Protein AF-A0A0J7K5R7-F1 (afdb_monomer_lite)

Foldseek 3Di:
DVVCVVVVAPDAAEDAVCQQPHAPVLCVVCPVLLQAAVVHGHHPVSNVVCLVVLVRHQAYDHQADADAPVLSPDPRRDHHFHGPQPPVQSVLVCCVVVSDHPVSVCRHHPVSCCVVVVFDDQPPWDWDKDQADKDFDDQAQDPGPNRGGSRGGPITGMHTAWIDGNNRTQDHDSDGDDDPPPDDDRVVVVVVVVPDDDPPPDDDDDDDDDDDDDDDDDDDDDDDDDDDDDDDDDDDDDDDDDDDDDDDPPDPPDDDDDDPDPPPDPPPPVPQLAPCAAFEEEEEEADDDPPVSVVVQVVQVSSNHHYDYDYPVPDCVVVVDQPQNVVVVVVVVGPHYDYDDPDPPSVD

Organism: Lasius niger (NCBI:txid67767)

Sequence (348 aa):
MFEIEKKGLAVTCEVCPHHLFLCQDDLDRIGSKRGQVRPTLGTKEDQQALWDNLDVIDCFATDHAPHTAQEKISEKPPPGFPGLETMLPLLLNGVHEGRLTMEDIIDRLYRNPKRIFAIPDQRNTYVEVDLDDEWIIPEAMPFSKSKWTPFAGIKVRGSVHRVVLRGEVAYVEGKVLVNPGFGQNIRDIQHKTKVAPTHHHIPLTSSQISTDAICKPLPLLDGLLSPNYEKPNIHADRVIDLYEEDRNESFTHLLQLTSHKSSVHFSLDSDTREHSKGKIMASIFYEVSTRTSCSFAAAMERLGGRVIYMDGSTSSVKKGETLEDSIAVMAGYADVVVLRHSEPGAVA

InterPro domains:
  IPR002195 Dihydroorotase, conserved site [PS00483] (61-72)
  IPR006130 Aspartate/ornithine carbamoyltransferase [PS00097] (285-292)
  IPR006132 Aspartate/ornithine carbamoyltransferase, carbamoyl-P binding [PF02729] (249-343)
  IPR011059 Metal-dependent hydrolase, composite domain superfamily [SSF51338] (76-189)
  IPR032466 Metal-dependent hydrolase [SSF51556] (4-122)
  IPR036901 Aspartate/ornithine carbamoyltransferase superfamily [G3DSA:3.40.50.1370] (234-348)
  IPR036901 Aspartate/ornithine carbamoyltransferase superfamily [SSF53671] (269-347)
  IPR050138 Dihydroorotase/Allantoinase hydrolase-like [PTHR43668] (5-176)

Radius of gyration: 30.73 Å; chains: 1; bounding box: 80×78×87 Å

Structure (mmCIF, N/CA/C/O backbone):
data_AF-A0A0J7K5R7-F1
#
_entry.id   AF-A0A0J7K5R7-F1
#
loop_
_atom_site.group_PDB
_atom_site.id
_atom_site.type_symbol
_atom_site.label_atom_id
_atom_site.label_alt_id
_atom_site.label_comp_id
_atom_site.label_asym_id
_atom_site.label_entity_id
_atom_site.label_seq_id
_atom_site.pdbx_PDB_ins_code
_atom_site.Cartn_x
_atom_site.Cartn_y
_atom_site.Cartn_z
_atom_site.occupancy
_atom_site.B_iso_or_equiv
_atom_site.auth_seq_id
_atom_site.auth_comp_id
_atom_site.auth_asym_id
_atom_site.auth_atom_id
_atom_site.pdbx_PDB_model_num
ATOM 1 N N . MET A 1 1 ? -10.522 3.358 18.046 1.00 49.66 1 MET A N 1
ATOM 2 C CA . MET A 1 1 ? -11.341 2.891 16.905 1.00 49.66 1 MET A CA 1
ATOM 3 C C . MET A 1 1 ? -12.390 1.889 17.389 1.00 49.66 1 MET A C 1
ATOM 5 O O . MET A 1 1 ? -13.566 2.205 17.317 1.00 49.66 1 MET A O 1
ATOM 9 N N . PHE A 1 2 ? -11.980 0.821 18.080 1.00 43.19 2 PHE A N 1
ATOM 10 C CA . PHE A 1 2 ? -12.872 -0.137 18.761 1.00 43.19 2 PHE A CA 1
ATOM 11 C C . PHE A 1 2 ? -13.978 0.489 19.644 1.00 43.19 2 PHE A C 1
ATOM 13 O O . PHE A 1 2 ? -15.131 0.067 19.626 1.00 43.19 2 PHE A O 1
ATOM 20 N N . GLU A 1 3 ? -13.669 1.547 20.401 1.00 37.00 3 GLU A N 1
ATOM 21 C CA . GLU A 1 3 ? -14.677 2.255 21.212 1.00 37.00 3 GLU A CA 1
ATOM 22 C C . GLU A 1 3 ? -15.676 3.091 20.395 1.00 37.00 3 GLU A C 1
ATOM 24 O O . GLU A 1 3 ? -16.740 3.442 20.901 1.00 37.00 3 GLU A O 1
ATOM 29 N N . ILE A 1 4 ? -15.332 3.441 19.155 1.00 50.84 4 ILE A N 1
ATOM 30 C CA . ILE A 1 4 ? -16.135 4.282 18.259 1.00 50.84 4 ILE A CA 1
ATOM 31 C C . ILE A 1 4 ? -17.126 3.410 17.481 1.00 50.84 4 ILE A C 1
ATOM 33 O O . ILE A 1 4 ? -18.301 3.765 17.394 1.00 50.84 4 ILE A O 1
ATOM 37 N N . GLU A 1 5 ? -16.695 2.234 17.018 1.00 44.88 5 GLU A N 1
ATOM 38 C CA . GLU A 1 5 ? -17.586 1.240 16.401 1.00 44.88 5 GLU A CA 1
ATOM 39 C C . GLU A 1 5 ? -18.664 0.763 17.378 1.00 44.88 5 GLU A C 1
ATOM 41 O O . GLU A 1 5 ? -19.845 0.721 17.035 1.00 44.88 5 GLU A O 1
ATOM 46 N N . LYS A 1 6 ? -18.299 0.525 18.647 1.00 51.09 6 LYS A N 1
ATOM 47 C CA . LYS A 1 6 ? -19.261 0.193 19.715 1.00 51.09 6 LYS A CA 1
ATOM 48 C C . LYS A 1 6 ? -20.321 1.273 19.954 1.00 51.09 6 LYS A C 1
ATOM 50 O O . LYS A 1 6 ? -21.358 0.980 20.542 1.00 51.09 6 LYS A O 1
ATOM 55 N N . LYS A 1 7 ? -20.074 2.509 19.512 1.00 47.56 7 LYS A N 1
ATOM 56 C CA . LYS A 1 7 ? -21.012 3.638 19.602 1.00 47.56 7 LYS A CA 1
ATOM 57 C C . LYS A 1 7 ? -21.878 3.804 18.345 1.00 47.56 7 LYS A C 1
ATOM 59 O O . LYS A 1 7 ? -22.637 4.763 18.279 1.00 47.56 7 LYS A O 1
ATOM 64 N N . GLY A 1 8 ? -21.784 2.898 17.364 1.00 57.03 8 GLY A N 1
ATOM 65 C CA . GLY A 1 8 ? -22.593 2.930 16.138 1.00 57.03 8 GLY A CA 1
ATOM 66 C C . GLY A 1 8 ? -22.201 4.036 15.153 1.00 57.03 8 GLY A C 1
ATOM 67 O O . GLY A 1 8 ? -22.979 4.377 14.264 1.00 57.03 8 GLY A O 1
ATOM 68 N N . LEU A 1 9 ? -21.011 4.623 15.310 1.00 60.50 9 LEU A N 1
ATOM 69 C CA . LEU A 1 9 ? -20.512 5.658 14.411 1.00 60.50 9 LEU A CA 1
ATOM 70 C C . LEU A 1 9 ? -19.936 5.014 13.147 1.00 60.50 9 LEU A C 1
ATOM 72 O O . LEU A 1 9 ? -19.115 4.104 13.225 1.00 60.50 9 LEU A O 1
ATOM 76 N N . ALA A 1 10 ? -20.351 5.513 11.981 1.00 75.38 10 ALA A N 1
ATOM 77 C CA . ALA A 1 10 ? -19.867 5.042 10.687 1.00 75.38 10 ALA A CA 1
ATOM 78 C C . ALA A 1 10 ? -18.427 5.524 10.440 1.00 75.38 10 ALA A C 1
ATOM 80 O O . ALA A 1 10 ? -18.200 6.577 9.841 1.00 75.38 10 ALA A O 1
ATOM 81 N N . VAL A 1 11 ? -17.458 4.756 10.931 1.00 79.25 11 VAL A N 1
ATOM 82 C CA . VAL A 1 11 ? -16.023 4.975 10.734 1.00 79.25 11 VAL A CA 1
ATOM 83 C C . VAL A 1 11 ? -15.442 3.764 10.026 1.00 79.25 11 VAL A C 1
ATOM 85 O O . VAL A 1 11 ? -15.854 2.641 10.282 1.00 79.25 11 VAL A O 1
ATOM 88 N N . THR A 1 12 ? -14.494 4.017 9.132 1.00 83.69 12 THR A N 1
ATOM 89 C CA . THR A 1 12 ? -13.694 2.981 8.478 1.00 83.69 12 THR A CA 1
ATOM 90 C C . THR A 1 12 ? -12.222 3.332 8.606 1.00 83.69 12 THR A C 1
ATOM 92 O O . THR A 1 12 ? -11.887 4.521 8.683 1.00 83.69 12 THR A O 1
ATOM 95 N N . CYS A 1 13 ? -11.334 2.344 8.566 1.00 85.00 13 CYS A N 1
ATOM 96 C CA . CYS A 1 13 ? -9.893 2.589 8.551 1.00 85.00 13 CYS A CA 1
ATOM 97 C C . CYS A 1 13 ? -9.155 1.805 7.464 1.00 85.00 13 CYS A C 1
ATOM 99 O O . CYS A 1 13 ? -9.658 0.858 6.861 1.00 85.00 13 CYS A O 1
ATOM 101 N N . GLU A 1 14 ? -7.922 2.229 7.220 1.00 94.81 14 GLU A N 1
ATOM 102 C CA . GLU A 1 14 ? -6.965 1.484 6.421 1.00 94.81 14 GLU A CA 1
ATOM 103 C C . GLU A 1 14 ? -5.680 1.276 7.217 1.00 94.81 14 GLU A C 1
ATOM 105 O O . GLU A 1 14 ? -5.357 2.064 8.110 1.00 94.81 14 GLU A O 1
ATOM 110 N N . VAL A 1 15 ? -4.933 0.232 6.871 1.00 97.00 15 VAL A N 1
ATOM 111 C CA . VAL A 1 15 ? -3.574 0.016 7.372 1.00 97.00 15 VAL A CA 1
ATOM 112 C C . VAL A 1 15 ? -2.612 -0.159 6.205 1.00 97.00 15 VAL A C 1
ATOM 114 O O . VAL A 1 15 ? -2.959 -0.72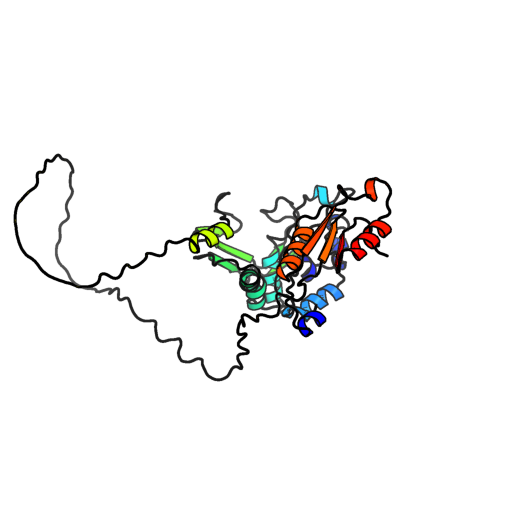4 5.161 1.00 97.00 15 VAL A O 1
ATOM 117 N N . CYS A 1 16 ? -1.384 0.319 6.396 1.00 97.69 16 CYS A N 1
ATOM 118 C CA . CYS A 1 16 ? -0.335 0.175 5.406 1.00 97.69 16 CYS A CA 1
ATOM 119 C C . CYS A 1 16 ? 0.520 -1.077 5.643 1.00 97.69 16 CYS A C 1
ATOM 121 O O . CYS A 1 16 ? 0.804 -1.413 6.795 1.00 97.69 16 CYS A O 1
ATOM 123 N N . PRO A 1 17 ? 1.037 -1.732 4.582 1.00 98.00 17 PRO A N 1
ATOM 124 C CA . PRO A 1 17 ? 1.896 -2.909 4.728 1.00 98.00 17 PRO A CA 1
ATOM 125 C C . PRO A 1 17 ? 3.127 -2.650 5.597 1.00 98.00 17 PRO A C 1
ATOM 127 O O . PRO A 1 17 ? 3.551 -3.512 6.354 1.00 98.00 17 PRO A O 1
ATOM 130 N N . HIS A 1 18 ? 3.694 -1.445 5.542 1.00 98.44 18 HIS A N 1
ATOM 131 C CA . HIS A 1 18 ? 4.852 -1.112 6.365 1.00 98.44 18 HIS A CA 1
ATOM 132 C C . HIS A 1 18 ? 4.537 -1.065 7.868 1.00 98.44 18 HIS A C 1
ATOM 134 O O . HIS A 1 18 ? 5.449 -1.275 8.649 1.00 98.44 18 HIS A O 1
ATOM 140 N N . HIS A 1 19 ? 3.285 -0.866 8.293 1.00 98.44 19 HIS A N 1
ATOM 141 C CA . HIS A 1 19 ? 2.908 -0.977 9.711 1.00 98.44 19 HIS A CA 1
ATOM 142 C C . HIS A 1 19 ? 2.567 -2.411 10.132 1.00 98.44 19 HIS A C 1
ATOM 144 O O . HIS A 1 19 ? 2.648 -2.726 11.311 1.00 98.44 19 HIS A O 1
ATOM 150 N N . LEU A 1 20 ? 2.228 -3.290 9.183 1.00 98.38 20 LEU A N 1
ATOM 151 C CA . LEU A 1 20 ? 1.987 -4.714 9.446 1.00 98.38 20 LEU A CA 1
ATOM 152 C C . LEU A 1 20 ? 3.270 -5.556 9.427 1.00 98.38 20 LEU A C 1
ATOM 154 O O . LEU A 1 20 ? 3.367 -6.543 10.153 1.00 98.38 20 LEU A O 1
ATOM 158 N N . PHE A 1 21 ? 4.233 -5.199 8.579 1.00 98.44 21 PHE A N 1
ATOM 159 C CA . PHE A 1 21 ? 5.409 -6.030 8.298 1.00 98.44 21 PHE A CA 1
ATOM 160 C C . PHE A 1 21 ? 6.736 -5.406 8.732 1.00 98.44 21 PHE A C 1
ATOM 162 O O . PHE A 1 21 ? 7.747 -6.098 8.703 1.00 98.44 21 PHE A O 1
ATOM 169 N N . LEU A 1 22 ? 6.753 -4.128 9.125 1.00 98.44 22 LEU A N 1
ATOM 170 C CA . LEU A 1 22 ? 7.930 -3.476 9.708 1.00 98.44 22 LEU A CA 1
ATOM 171 C C . LEU A 1 22 ? 7.578 -2.856 11.061 1.00 98.44 22 LEU A C 1
ATOM 173 O O . LEU A 1 22 ? 6.420 -2.525 11.329 1.00 98.44 22 LEU A O 1
ATOM 177 N N . CYS A 1 23 ? 8.586 -2.692 11.905 1.00 97.81 23 CYS A N 1
ATOM 178 C CA . CYS A 1 23 ? 8.495 -2.000 13.187 1.00 97.81 23 CYS A CA 1
ATOM 179 C C . CYS A 1 23 ? 9.790 -1.219 13.459 1.00 97.81 23 CYS A C 1
ATOM 181 O O . CYS A 1 23 ? 10.672 -1.127 12.602 1.00 97.81 23 CYS A O 1
ATOM 183 N N . GLN A 1 24 ? 9.909 -0.610 14.636 1.00 97.50 24 GLN A N 1
ATOM 184 C CA . GLN A 1 24 ? 11.113 0.134 15.022 1.00 97.50 24 GLN A CA 1
ATOM 185 C C . GLN A 1 24 ? 12.393 -0.716 14.992 1.00 97.50 24 GLN A C 1
ATOM 187 O O . GLN A 1 24 ? 13.448 -0.176 14.660 1.00 97.50 24 GLN A O 1
ATOM 192 N N . ASP A 1 25 ? 12.297 -2.029 15.224 1.00 97.31 25 ASP A N 1
ATOM 193 C CA . ASP A 1 25 ? 13.437 -2.958 15.170 1.00 97.31 25 ASP A CA 1
ATOM 194 C C . ASP A 1 25 ? 14.071 -3.031 13.765 1.00 97.31 25 ASP A C 1
ATOM 196 O O . ASP A 1 25 ? 15.242 -3.373 13.610 1.00 97.31 25 ASP A O 1
ATOM 200 N N . ASP A 1 26 ? 13.329 -2.661 12.716 1.00 97.94 26 ASP A N 1
ATOM 201 C CA . ASP A 1 26 ? 13.823 -2.644 11.338 1.00 97.94 26 ASP A CA 1
ATOM 202 C C . ASP A 1 26 ? 14.635 -1.389 10.991 1.00 97.94 26 ASP A C 1
ATOM 204 O O . ASP A 1 26 ? 15.272 -1.334 9.932 1.00 97.94 26 ASP A O 1
ATOM 208 N N . LEU A 1 27 ? 14.621 -0.359 11.843 1.00 96.12 27 LEU A N 1
ATOM 209 C CA . LEU A 1 27 ? 15.259 0.927 11.546 1.00 96.12 27 LEU A CA 1
ATOM 210 C C . LEU A 1 27 ? 16.780 0.828 11.438 1.00 96.12 27 LEU A C 1
ATOM 212 O O . LEU A 1 27 ? 17.365 1.596 10.672 1.00 96.12 27 LEU A O 1
ATOM 216 N N . ASP A 1 28 ? 17.408 -0.126 12.124 1.00 95.00 28 ASP A N 1
ATOM 217 C CA . ASP A 1 28 ? 18.848 -0.375 12.007 1.00 95.00 28 ASP A CA 1
ATOM 218 C C . ASP A 1 28 ? 19.208 -0.912 10.615 1.00 95.00 28 ASP A C 1
ATOM 220 O O . ASP A 1 28 ? 20.186 -0.474 10.007 1.00 95.00 28 ASP A O 1
ATOM 224 N N . ARG A 1 29 ? 18.368 -1.800 10.063 1.00 96.56 29 ARG A N 1
ATOM 225 C CA . ARG A 1 29 ? 18.523 -2.354 8.709 1.00 96.56 29 ARG A CA 1
ATOM 226 C C . ARG A 1 29 ? 18.187 -1.325 7.631 1.00 96.56 29 ARG A C 1
ATOM 228 O O . ARG A 1 29 ? 18.906 -1.201 6.644 1.00 96.56 29 ARG A O 1
ATOM 235 N N . ILE A 1 30 ? 17.082 -0.597 7.794 1.00 96.38 30 ILE A N 1
ATOM 236 C CA . ILE A 1 30 ? 16.600 0.378 6.803 1.00 96.38 30 ILE A CA 1
ATOM 237 C C . ILE A 1 30 ? 17.468 1.649 6.815 1.00 96.38 30 ILE A C 1
ATOM 239 O O . ILE A 1 30 ? 17.688 2.275 5.773 1.00 96.38 30 ILE A O 1
ATOM 243 N N . GLY A 1 31 ? 17.961 2.032 7.992 1.00 94.94 31 GLY A N 1
ATOM 244 C CA . GLY A 1 31 ? 18.634 3.290 8.284 1.00 94.94 31 GLY A CA 1
ATOM 245 C C . GLY A 1 31 ? 17.652 4.382 8.721 1.00 94.94 31 GLY A C 1
ATOM 246 O O . GLY A 1 31 ? 16.664 4.660 8.039 1.00 94.94 31 GLY A O 1
ATOM 247 N N . SER A 1 32 ? 17.967 5.081 9.816 1.00 91.81 32 SER A N 1
ATOM 248 C CA . SER A 1 32 ? 17.099 6.087 10.465 1.00 91.81 32 SER A CA 1
ATOM 249 C C . SER A 1 32 ? 16.593 7.214 9.546 1.00 91.81 32 SER A C 1
ATOM 251 O O . SER A 1 32 ? 15.486 7.726 9.728 1.00 91.81 32 SER A O 1
ATOM 253 N N . LYS A 1 33 ? 17.374 7.592 8.525 1.00 95.44 33 LYS A N 1
ATOM 254 C CA . LYS A 1 33 ? 16.960 8.569 7.503 1.00 95.44 33 LYS A CA 1
ATOM 255 C C . LYS A 1 33 ? 15.971 7.980 6.500 1.00 95.44 33 LYS A C 1
ATOM 257 O O . LYS A 1 33 ? 14.913 8.556 6.250 1.00 95.44 33 LYS A O 1
ATOM 262 N N . ARG A 1 34 ? 16.292 6.809 5.942 1.00 96.56 34 ARG A N 1
ATOM 263 C CA . ARG A 1 34 ? 15.420 6.131 4.977 1.00 96.56 34 ARG A CA 1
ATOM 264 C C . ARG A 1 34 ? 14.114 5.707 5.631 1.00 96.56 34 ARG A C 1
ATOM 266 O O . ARG A 1 34 ? 13.079 5.858 4.994 1.00 96.56 34 ARG A O 1
ATOM 273 N N . GLY A 1 35 ? 14.156 5.307 6.901 1.00 96.44 35 GLY A N 1
ATOM 274 C CA . GLY A 1 35 ? 13.010 4.921 7.723 1.00 96.44 35 GLY A CA 1
ATOM 275 C C . GLY A 1 35 ? 12.023 6.046 8.056 1.00 96.44 35 GLY A C 1
ATOM 276 O O . GLY A 1 35 ? 11.009 5.778 8.692 1.00 96.44 35 GLY A O 1
ATOM 277 N N . GLN A 1 36 ? 12.260 7.295 7.629 1.00 96.88 36 GLN A N 1
ATOM 278 C CA . GLN A 1 36 ? 11.275 8.364 7.812 1.00 96.88 36 GLN A CA 1
ATOM 279 C C . GLN A 1 36 ? 9.985 8.065 7.034 1.00 96.88 36 GLN A C 1
ATOM 281 O O . GLN A 1 36 ? 9.983 8.011 5.804 1.00 96.88 36 GLN A O 1
ATOM 286 N N . VAL A 1 37 ? 8.875 7.929 7.754 1.00 96.50 37 VAL A N 1
ATOM 287 C CA . VAL A 1 37 ? 7.512 7.747 7.233 1.00 96.50 37 VAL A CA 1
ATOM 288 C C . VAL A 1 37 ? 6.514 8.392 8.202 1.00 96.50 37 VAL A C 1
ATOM 290 O O . VAL A 1 37 ? 6.869 8.693 9.349 1.00 96.50 37 VAL A O 1
ATOM 293 N N . ARG A 1 38 ? 5.302 8.702 7.731 1.00 92.56 38 ARG A N 1
ATOM 294 C CA . ARG A 1 38 ? 4.216 9.273 8.537 1.00 92.56 38 ARG A CA 1
ATOM 295 C C . ARG A 1 38 ? 2.901 8.560 8.185 1.00 92.56 38 ARG A C 1
ATOM 297 O O . ARG A 1 38 ? 2.493 8.694 7.039 1.00 92.56 38 ARG A O 1
ATOM 304 N N . PRO A 1 39 ? 2.233 7.877 9.135 1.00 94.31 39 PRO A N 1
ATOM 305 C CA . PRO A 1 39 ? 2.642 7.642 10.529 1.00 94.31 39 PRO A CA 1
ATOM 306 C C . PRO A 1 39 ? 3.986 6.908 10.648 1.00 94.31 39 PRO A C 1
ATOM 308 O O . PRO A 1 39 ? 4.344 6.131 9.768 1.00 94.31 39 PRO A O 1
ATOM 311 N N . THR A 1 40 ? 4.759 7.191 11.702 1.00 95.50 40 THR A N 1
ATOM 312 C CA . THR A 1 40 ? 6.060 6.536 11.939 1.00 95.50 40 THR A CA 1
ATOM 313 C C . THR A 1 40 ? 5.890 5.035 12.160 1.00 95.50 40 THR A C 1
ATOM 315 O O . THR A 1 40 ? 4.806 4.587 12.524 1.00 95.50 40 THR A O 1
ATOM 318 N N . LEU A 1 41 ? 6.959 4.256 11.963 1.00 97.12 41 LEU A N 1
ATOM 319 C CA . LEU A 1 41 ? 6.943 2.847 12.355 1.00 97.12 41 LEU A CA 1
ATOM 320 C C . LEU A 1 41 ? 6.682 2.735 13.866 1.00 97.12 41 LEU A C 1
ATOM 322 O O . LEU A 1 41 ? 7.329 3.419 14.667 1.00 97.12 41 LEU A O 1
ATOM 326 N N . GLY A 1 42 ? 5.698 1.909 14.216 1.00 94.94 42 GLY A N 1
ATOM 327 C CA . GLY A 1 42 ? 5.338 1.602 15.596 1.00 94.94 42 GLY A CA 1
ATOM 328 C C . GLY A 1 42 ? 6.301 0.601 16.225 1.00 94.94 42 GLY A C 1
ATOM 329 O O . GLY A 1 42 ? 7.215 0.088 15.565 1.00 94.94 42 GLY A O 1
ATOM 330 N N . THR A 1 43 ? 6.099 0.324 17.506 1.00 97.75 43 THR A N 1
ATOM 331 C CA . THR A 1 43 ? 6.823 -0.752 18.184 1.00 97.75 43 THR A CA 1
ATOM 332 C C . THR A 1 43 ? 6.347 -2.120 17.687 1.00 97.75 43 THR A C 1
ATOM 334 O O . THR A 1 43 ? 5.408 -2.241 16.892 1.00 97.75 43 THR A O 1
ATOM 337 N N . LYS A 1 44 ? 7.000 -3.186 18.147 1.00 97.50 44 LYS A N 1
ATOM 338 C CA . LYS A 1 44 ? 6.560 -4.549 17.849 1.00 97.50 44 LYS A CA 1
ATOM 339 C C . LYS A 1 44 ? 5.182 -4.850 18.448 1.00 97.50 44 LYS A C 1
ATOM 341 O O . LYS A 1 44 ? 4.401 -5.579 17.847 1.00 97.50 44 LYS A O 1
ATOM 346 N N . GLU A 1 45 ? 4.867 -4.250 19.592 1.00 97.62 45 GLU A N 1
ATOM 347 C CA . GLU A 1 45 ? 3.556 -4.332 20.238 1.00 97.62 45 GLU A CA 1
ATOM 348 C C . GLU A 1 45 ? 2.481 -3.625 19.407 1.00 97.62 45 GLU A C 1
ATOM 350 O O . GLU A 1 45 ? 1.406 -4.189 19.223 1.00 97.62 45 GLU A O 1
ATOM 355 N N . ASP A 1 46 ? 2.778 -2.446 18.845 1.00 95.31 46 ASP A N 1
ATOM 356 C CA . ASP A 1 46 ? 1.860 -1.757 17.926 1.00 95.31 46 ASP A CA 1
ATOM 357 C C . ASP A 1 46 ? 1.586 -2.608 16.679 1.00 95.31 46 ASP A C 1
ATOM 359 O O . ASP A 1 46 ? 0.438 -2.765 16.260 1.00 95.31 46 ASP A O 1
ATOM 363 N N . GLN A 1 47 ? 2.641 -3.193 16.098 1.00 97.62 47 GLN A N 1
ATOM 364 C CA . GLN A 1 47 ? 2.511 -4.099 14.959 1.00 97.62 47 GLN A CA 1
ATOM 365 C C . GLN A 1 47 ? 1.636 -5.305 15.323 1.00 97.62 47 GLN A C 1
ATOM 367 O O . GLN A 1 47 ? 0.716 -5.638 14.577 1.00 97.62 47 GLN A O 1
ATOM 372 N N . GLN A 1 48 ? 1.893 -5.950 16.463 1.00 97.50 48 GLN A N 1
ATOM 373 C CA . GLN A 1 48 ? 1.110 -7.100 16.910 1.00 97.50 48 GLN A CA 1
ATOM 374 C C . GLN A 1 48 ? -0.354 -6.724 17.154 1.00 97.50 48 GLN A C 1
ATOM 376 O O . GLN A 1 48 ? -1.242 -7.450 16.719 1.00 97.50 48 GLN A O 1
ATOM 381 N N . ALA A 1 49 ? -0.622 -5.558 17.745 1.00 96.50 49 ALA A N 1
ATOM 382 C CA . ALA A 1 49 ? -1.981 -5.074 17.961 1.00 96.50 49 ALA A CA 1
ATOM 383 C C . ALA A 1 49 ? -2.761 -4.904 16.645 1.00 96.50 49 ALA A C 1
ATOM 385 O O . ALA A 1 49 ? -3.958 -5.184 16.610 1.00 96.50 49 ALA A O 1
ATOM 386 N N . LEU A 1 50 ? -2.105 -4.492 15.552 1.00 96.88 50 LEU A N 1
ATOM 387 C CA . LEU A 1 50 ? -2.742 -4.428 14.230 1.00 96.88 50 LEU A CA 1
ATOM 388 C C . LEU A 1 50 ? -3.118 -5.816 13.699 1.00 96.88 50 LEU A C 1
ATOM 390 O O . LEU A 1 50 ? -4.180 -5.967 13.099 1.00 96.88 50 LEU A O 1
ATOM 394 N N . TRP A 1 51 ? -2.275 -6.825 13.929 1.00 97.81 51 TRP A N 1
ATOM 395 C CA . TRP A 1 51 ? -2.574 -8.207 13.545 1.00 97.81 51 TRP A CA 1
ATOM 396 C C . TRP A 1 51 ? -3.678 -8.828 14.395 1.00 97.81 51 TRP A C 1
ATOM 398 O O . TRP A 1 51 ? -4.565 -9.481 13.852 1.00 97.81 51 TRP A O 1
ATOM 408 N N . ASP A 1 52 ? -3.663 -8.576 15.702 1.00 96.31 52 ASP A N 1
ATOM 409 C CA . ASP A 1 52 ? -4.666 -9.094 16.637 1.00 96.31 52 ASP A CA 1
ATOM 410 C C . ASP A 1 52 ? -6.061 -8.492 16.400 1.00 96.31 52 ASP A C 1
ATOM 412 O O . ASP A 1 52 ? -7.059 -9.091 16.789 1.00 96.31 52 ASP A O 1
ATOM 416 N N . ASN A 1 53 ? -6.134 -7.318 15.762 1.00 94.75 53 ASN A N 1
ATOM 417 C CA . ASN A 1 53 ? -7.374 -6.586 15.479 1.00 94.75 53 ASN A CA 1
ATOM 418 C C . ASN A 1 53 ? -7.594 -6.406 13.969 1.00 94.75 53 ASN A C 1
ATOM 420 O O . ASN A 1 53 ? -8.078 -5.365 13.515 1.00 94.75 53 ASN A O 1
ATOM 424 N N . LEU A 1 54 ? -7.198 -7.399 13.166 1.00 94.62 54 LEU A N 1
ATOM 425 C CA . LEU A 1 54 ? -7.326 -7.332 11.711 1.00 94.62 54 LEU A CA 1
ATOM 426 C C . LEU A 1 54 ? -8.790 -7.183 11.266 1.00 94.62 54 LEU A C 1
ATOM 428 O O . LEU A 1 54 ? -9.063 -6.547 10.250 1.00 94.62 54 LEU A O 1
ATOM 432 N N . ASP A 1 55 ? -9.735 -7.741 12.022 1.00 93.38 55 ASP A N 1
ATOM 433 C CA . ASP A 1 55 ? -11.189 -7.666 11.817 1.00 93.38 55 ASP A CA 1
ATOM 434 C C . ASP A 1 55 ? -11.744 -6.234 11.842 1.00 93.38 55 ASP A C 1
ATOM 436 O O . ASP A 1 55 ? -12.703 -5.944 11.131 1.00 93.38 55 ASP A O 1
ATOM 440 N N . VAL A 1 56 ? -11.090 -5.335 12.577 1.00 90.62 56 VAL A N 1
ATOM 441 C CA . VAL A 1 56 ? -11.419 -3.901 12.655 1.00 90.62 56 VAL A CA 1
ATOM 442 C C . VAL A 1 56 ? -10.885 -3.122 11.438 1.00 90.62 56 VAL A C 1
ATOM 444 O O . VAL A 1 56 ? -11.254 -1.976 11.201 1.00 90.62 56 VAL A O 1
ATOM 447 N N . ILE A 1 57 ? -9.988 -3.710 10.643 1.00 93.19 57 ILE A N 1
ATOM 448 C CA . ILE A 1 57 ? -9.332 -3.030 9.521 1.00 93.19 57 ILE A CA 1
ATOM 449 C C . ILE A 1 57 ? -10.128 -3.245 8.234 1.00 93.19 57 ILE A C 1
ATOM 451 O O . ILE A 1 57 ? -10.146 -4.351 7.695 1.00 93.19 57 ILE A O 1
ATOM 455 N N . ASP A 1 58 ? -10.727 -2.183 7.682 1.00 95.19 58 ASP A N 1
ATOM 456 C CA . ASP A 1 58 ? -11.517 -2.294 6.449 1.00 95.19 58 ASP A CA 1
ATOM 457 C C . ASP A 1 58 ? -10.664 -2.447 5.191 1.00 95.19 58 ASP A C 1
ATOM 459 O O . ASP A 1 58 ? -11.052 -3.178 4.278 1.00 95.19 58 ASP A O 1
ATOM 463 N N . CYS A 1 59 ? -9.550 -1.718 5.096 1.00 97.81 59 CYS A N 1
ATOM 464 C CA . CYS A 1 59 ? -8.757 -1.630 3.870 1.00 97.81 59 CYS A CA 1
ATOM 465 C C . CYS A 1 59 ? -7.261 -1.862 4.110 1.00 97.81 59 CYS A C 1
ATOM 467 O O . CYS A 1 59 ? -6.686 -1.413 5.101 1.00 97.81 59 CYS A O 1
ATOM 469 N N . PHE A 1 60 ? -6.604 -2.469 3.122 1.00 98.62 60 PHE A N 1
ATOM 470 C CA . PHE A 1 60 ? -5.159 -2.359 2.958 1.00 98.62 60 PHE A CA 1
ATOM 471 C C . PHE A 1 60 ? -4.871 -1.298 1.897 1.00 98.62 60 PHE A C 1
ATOM 473 O O . PHE A 1 60 ? -5.424 -1.334 0.797 1.00 98.62 60 PHE A O 1
ATOM 480 N N . ALA A 1 61 ? -3.989 -0.356 2.214 1.00 97.50 61 ALA A N 1
ATOM 481 C CA . ALA A 1 61 ? -3.566 0.685 1.286 1.00 97.50 61 ALA A CA 1
ATOM 482 C C . ALA A 1 61 ? -2.059 0.884 1.392 1.00 97.50 61 ALA A C 1
ATOM 484 O O . ALA A 1 61 ? -1.480 0.796 2.461 1.00 97.50 61 ALA A O 1
ATOM 485 N N . THR A 1 62 ? -1.380 1.137 0.279 1.00 96.50 62 THR A N 1
ATOM 486 C CA . THR A 1 62 ? 0.093 1.181 0.291 1.00 96.50 62 THR A CA 1
ATOM 487 C C . THR A 1 62 ? 0.681 2.437 0.921 1.00 96.50 62 THR A C 1
ATOM 489 O O . THR A 1 62 ? 1.861 2.419 1.269 1.00 96.50 62 THR A O 1
ATOM 492 N N . ASP A 1 63 ? -0.099 3.522 0.956 1.00 95.94 63 ASP A N 1
ATOM 493 C CA . ASP A 1 63 ? 0.393 4.901 1.042 1.00 95.94 63 ASP A CA 1
ATOM 494 C C . ASP A 1 63 ? 1.656 5.105 0.190 1.00 95.94 63 ASP A C 1
ATOM 496 O O . ASP A 1 63 ? 2.713 5.531 0.655 1.00 95.94 63 ASP A O 1
ATOM 500 N N . HIS A 1 64 ? 1.579 4.692 -1.081 1.00 96.44 64 HIS A N 1
ATOM 501 C CA . HIS A 1 64 ? 2.722 4.751 -1.980 1.00 96.44 64 HIS A CA 1
ATOM 502 C C . HIS A 1 64 ? 3.234 6.191 -2.130 1.00 96.44 64 HIS A C 1
ATOM 504 O O . HIS A 1 64 ? 2.668 6.997 -2.871 1.00 96.44 64 HIS A O 1
ATOM 510 N N . ALA A 1 65 ? 4.349 6.478 -1.458 1.00 95.62 65 ALA A N 1
ATOM 511 C CA . ALA A 1 65 ? 4.984 7.787 -1.374 1.00 95.62 65 ALA A CA 1
ATOM 512 C C . ALA A 1 65 ? 6.443 7.678 -1.859 1.00 95.62 65 ALA A C 1
ATOM 514 O O . ALA A 1 65 ? 7.381 7.613 -1.055 1.00 95.62 65 ALA A O 1
ATOM 515 N N . PRO A 1 66 ? 6.655 7.557 -3.185 1.00 95.81 66 PRO A N 1
ATOM 516 C CA . PRO A 1 66 ? 7.974 7.314 -3.743 1.00 95.81 66 PRO A CA 1
ATOM 517 C C . PRO A 1 66 ? 8.846 8.571 -3.677 1.00 95.81 66 PRO A C 1
ATOM 519 O O . PRO A 1 66 ? 8.545 9.593 -4.288 1.00 95.81 66 PRO A O 1
ATOM 522 N N . HIS A 1 67 ? 9.990 8.431 -3.017 1.00 97.50 67 HIS A N 1
ATOM 523 C CA . HIS A 1 67 ? 11.122 9.349 -3.098 1.00 97.50 67 HIS A CA 1
ATOM 524 C C . HIS A 1 67 ? 12.351 8.577 -3.561 1.00 97.50 67 HIS A C 1
ATOM 526 O O . HIS A 1 67 ? 12.476 7.377 -3.291 1.00 97.50 67 HIS A O 1
ATOM 532 N N . THR A 1 68 ? 13.257 9.249 -4.260 1.00 97.25 68 THR A N 1
ATOM 533 C CA . THR A 1 68 ? 14.518 8.647 -4.693 1.00 97.25 68 THR A CA 1
ATOM 534 C C . THR A 1 68 ? 15.352 8.216 -3.487 1.00 97.25 68 THR A C 1
ATOM 536 O O . THR A 1 68 ? 15.293 8.816 -2.410 1.00 97.25 68 THR A O 1
ATOM 539 N N . ALA A 1 69 ? 16.189 7.194 -3.670 1.00 95.12 69 ALA A N 1
ATOM 540 C CA . ALA A 1 69 ? 17.115 6.752 -2.628 1.00 95.12 69 ALA A CA 1
ATOM 541 C C . ALA A 1 69 ? 18.025 7.889 -2.112 1.00 95.12 69 ALA A C 1
ATOM 543 O O . ALA A 1 69 ? 18.422 7.870 -0.946 1.00 95.12 69 ALA A O 1
ATOM 544 N N . GLN A 1 70 ? 18.330 8.878 -2.965 1.00 96.31 70 GLN A N 1
ATOM 545 C CA . GLN A 1 70 ? 19.175 10.030 -2.648 1.00 96.31 70 GLN A CA 1
ATOM 546 C C . GLN A 1 70 ? 18.450 11.073 -1.781 1.00 96.31 70 GLN A C 1
ATOM 548 O O . GLN A 1 70 ? 19.010 11.543 -0.792 1.00 96.31 70 GLN A O 1
ATOM 553 N N . GLU A 1 71 ? 17.184 11.385 -2.074 1.00 97.00 71 GLU A N 1
ATOM 554 C CA . GLU A 1 71 ? 16.368 12.270 -1.225 1.00 97.00 71 GLU A CA 1
ATOM 555 C C . GLU A 1 71 ? 16.213 11.697 0.188 1.00 97.00 71 GLU A C 1
ATOM 557 O O . GLU A 1 71 ? 16.326 12.420 1.179 1.00 97.00 71 GLU A O 1
ATOM 562 N N . LYS A 1 72 ? 16.035 10.377 0.294 1.00 97.00 72 LYS A N 1
ATOM 563 C CA . LYS A 1 72 ? 15.849 9.666 1.566 1.00 97.00 72 LYS A CA 1
ATOM 564 C C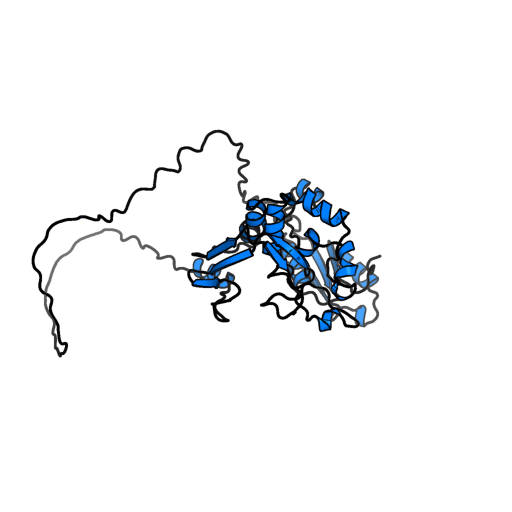 . LYS A 1 72 ? 17.088 9.617 2.463 1.00 97.00 72 LYS A C 1
ATOM 566 O O . LYS A 1 72 ? 16.956 9.259 3.629 1.00 97.00 72 LYS A O 1
ATOM 571 N N . ILE A 1 73 ? 18.269 9.971 1.957 1.00 95.69 73 ILE A N 1
ATOM 572 C CA . ILE A 1 73 ? 19.514 10.071 2.746 1.00 95.69 73 ILE A CA 1
ATOM 573 C C . ILE A 1 73 ? 19.989 11.517 2.941 1.00 95.69 73 ILE A C 1
ATOM 575 O O . ILE A 1 73 ? 21.036 11.740 3.557 1.00 95.69 73 ILE A O 1
ATOM 579 N N . SER A 1 74 ? 19.223 12.491 2.439 1.00 95.50 74 SER A N 1
ATOM 580 C CA . SER A 1 74 ? 19.527 13.918 2.557 1.00 95.50 74 SER A CA 1
ATOM 581 C C . SER A 1 74 ? 19.552 14.398 4.019 1.00 95.50 74 SER A C 1
ATOM 583 O O . SER A 1 74 ? 19.384 13.626 4.968 1.00 95.50 74 SER A O 1
ATOM 585 N N . GLU A 1 75 ? 19.834 15.682 4.231 1.00 95.19 75 GLU A N 1
ATOM 586 C CA . GLU A 1 75 ? 19.786 16.294 5.564 1.00 95.19 75 GLU A CA 1
ATOM 587 C C . GLU A 1 75 ? 18.359 16.311 6.136 1.00 95.19 75 GLU A C 1
ATOM 589 O O . GLU A 1 75 ? 18.163 16.034 7.316 1.00 95.19 75 GLU A O 1
ATOM 594 N N . LYS A 1 76 ? 17.360 16.554 5.277 1.00 94.69 76 LYS A N 1
ATOM 595 C CA . LYS A 1 76 ? 15.930 16.573 5.616 1.00 94.69 76 LYS A CA 1
ATOM 596 C C . LYS A 1 76 ? 15.181 15.532 4.775 1.00 94.69 76 LYS A C 1
ATOM 598 O O . LYS A 1 76 ? 14.503 15.897 3.815 1.00 94.69 76 LYS A O 1
ATOM 603 N N . PRO A 1 77 ? 15.335 14.235 5.089 1.00 95.69 77 PRO A N 1
ATOM 604 C CA . PRO A 1 77 ? 14.751 13.167 4.291 1.00 95.69 77 PRO A CA 1
ATOM 605 C C . PRO A 1 77 ? 13.215 13.240 4.312 1.00 95.69 77 PRO A C 1
ATOM 607 O O . PRO A 1 77 ? 12.625 13.288 5.395 1.00 95.69 77 PRO A O 1
ATOM 610 N N . PRO A 1 78 ? 12.548 13.229 3.143 1.00 95.00 78 PRO A N 1
ATOM 611 C CA . PRO A 1 78 ? 11.095 13.294 3.090 1.00 95.00 78 PRO A CA 1
ATOM 612 C C . PRO A 1 78 ? 10.472 11.998 3.639 1.00 95.00 78 PRO A C 1
ATOM 614 O O . PRO A 1 78 ? 11.020 10.907 3.416 1.00 95.00 78 PRO A O 1
ATOM 617 N N . PRO A 1 79 ? 9.341 12.075 4.362 1.00 96.50 79 PRO A N 1
ATOM 618 C CA . PRO A 1 79 ? 8.657 10.890 4.855 1.00 96.50 79 PRO A CA 1
ATOM 619 C C . PRO A 1 79 ? 7.962 10.144 3.711 1.00 96.50 79 PRO A C 1
ATOM 621 O O . PRO A 1 79 ? 7.365 10.769 2.842 1.00 96.50 79 PRO A O 1
ATOM 624 N N . GLY A 1 80 ? 8.009 8.811 3.733 1.00 96.44 80 GLY A N 1
ATOM 625 C CA . GLY A 1 80 ? 7.268 7.981 2.780 1.00 96.44 80 GLY A CA 1
ATOM 626 C C . GLY A 1 80 ? 8.063 6.798 2.245 1.00 96.44 80 GLY A C 1
ATOM 627 O O . GLY A 1 80 ? 9.302 6.844 2.187 1.00 96.44 80 GLY A O 1
ATOM 628 N N . PHE A 1 81 ? 7.333 5.751 1.854 1.00 98.44 81 PHE A N 1
ATOM 629 C CA . PHE A 1 81 ? 7.881 4.522 1.292 1.00 98.44 81 PHE A CA 1
ATOM 630 C C . PHE A 1 81 ? 7.274 4.180 -0.076 1.00 98.44 81 PHE A C 1
ATOM 632 O O . PHE A 1 81 ? 6.071 4.349 -0.300 1.00 98.44 81 PHE A O 1
ATOM 639 N N . PRO A 1 82 ? 8.074 3.629 -1.005 1.00 98.25 82 PRO A N 1
ATOM 640 C CA . PRO A 1 82 ? 7.532 2.880 -2.127 1.00 98.25 82 PRO A CA 1
ATOM 641 C C . PRO A 1 82 ? 6.942 1.540 -1.636 1.00 98.25 82 PRO A C 1
ATOM 643 O O . PRO A 1 82 ? 7.496 0.926 -0.729 1.00 98.25 82 PRO A O 1
ATOM 646 N N . GLY A 1 83 ? 5.830 1.078 -2.225 1.00 97.88 83 GLY A N 1
ATOM 647 C CA . GLY A 1 83 ? 5.086 -0.072 -1.684 1.00 97.88 83 GLY A CA 1
ATOM 648 C C . GLY A 1 83 ? 4.078 -0.757 -2.616 1.00 97.88 83 GLY A C 1
ATOM 649 O O . GLY A 1 83 ? 3.567 -1.814 -2.258 1.00 97.88 83 GLY A O 1
ATOM 650 N N . LEU A 1 84 ? 3.801 -0.216 -3.814 1.00 98.44 84 LEU A N 1
ATOM 651 C CA . LEU A 1 84 ? 2.882 -0.847 -4.782 1.00 98.44 84 LEU A CA 1
ATOM 652 C C . LEU A 1 84 ? 3.310 -2.266 -5.164 1.00 98.44 84 LEU A C 1
ATOM 654 O O . LEU A 1 84 ? 2.489 -3.175 -5.171 1.00 98.44 84 LEU A O 1
ATOM 658 N N . GLU A 1 85 ? 4.594 -2.450 -5.460 1.00 98.50 85 GLU A N 1
ATOM 659 C CA . GLU A 1 85 ? 5.129 -3.717 -5.970 1.00 98.50 85 GLU A CA 1
ATOM 660 C C . GLU A 1 85 ? 5.357 -4.764 -4.867 1.00 98.50 85 GLU A C 1
ATOM 662 O O . GLU A 1 85 ? 5.521 -5.938 -5.177 1.00 98.50 85 GLU A O 1
ATOM 667 N N . THR A 1 86 ? 5.365 -4.367 -3.588 1.00 98.69 86 THR A N 1
ATOM 668 C CA . THR A 1 86 ? 5.654 -5.266 -2.456 1.00 98.69 86 THR A CA 1
ATOM 669 C C . THR A 1 86 ? 4.428 -5.629 -1.625 1.00 98.69 86 THR A C 1
ATOM 671 O O . THR A 1 86 ? 4.461 -6.646 -0.940 1.00 98.69 86 THR A O 1
ATOM 674 N N . MET A 1 87 ? 3.341 -4.850 -1.679 1.00 98.75 87 MET A N 1
ATOM 675 C CA . MET A 1 87 ? 2.164 -5.073 -0.830 1.00 98.75 87 MET A CA 1
ATOM 676 C C . MET A 1 87 ? 1.563 -6.470 -0.978 1.00 98.75 87 MET A C 1
ATOM 678 O O . MET A 1 87 ? 1.390 -7.160 0.020 1.00 98.75 87 MET A O 1
ATOM 682 N N . LEU A 1 88 ? 1.228 -6.884 -2.203 1.00 98.62 88 LEU A N 1
ATOM 683 C CA . LEU A 1 88 ? 0.565 -8.170 -2.408 1.00 98.62 88 LEU A CA 1
ATOM 684 C C . LEU A 1 88 ? 1.492 -9.354 -2.078 1.00 98.62 88 LEU A C 1
ATOM 686 O O . LEU A 1 88 ? 1.047 -10.205 -1.319 1.00 98.62 88 LEU A O 1
ATOM 690 N N . PRO A 1 89 ? 2.770 -9.395 -2.511 1.00 98.62 89 PRO A N 1
ATOM 691 C CA . PRO A 1 89 ? 3.702 -10.438 -2.070 1.00 98.62 89 PRO A CA 1
ATOM 692 C C . PRO A 1 89 ? 3.841 -10.564 -0.544 1.00 98.62 89 PRO A C 1
ATOM 694 O O . PRO A 1 89 ? 3.845 -11.673 -0.021 1.00 98.62 89 PRO A O 1
ATOM 697 N N . LEU A 1 90 ? 3.895 -9.444 0.191 1.00 98.81 90 LEU A N 1
ATOM 698 C CA . LEU A 1 90 ? 3.939 -9.463 1.661 1.00 98.81 90 LEU A CA 1
ATOM 699 C C . LEU A 1 90 ? 2.660 -10.062 2.265 1.00 98.81 90 LEU A C 1
ATOM 701 O O . LEU A 1 90 ? 2.728 -10.874 3.184 1.00 98.81 90 LEU A O 1
ATOM 705 N N . LEU A 1 91 ? 1.492 -9.683 1.740 1.00 98.81 91 LEU A N 1
ATOM 706 C CA . LEU A 1 91 ? 0.206 -10.199 2.212 1.00 98.81 91 LEU A CA 1
ATOM 707 C C . LEU A 1 91 ? 0.025 -11.687 1.879 1.00 98.81 91 LEU A C 1
ATOM 709 O O . LEU A 1 91 ? -0.420 -12.438 2.740 1.00 98.81 91 LEU A O 1
ATOM 713 N N . LEU A 1 92 ? 0.410 -12.128 0.676 1.00 98.69 92 LEU A N 1
ATOM 714 C CA . LEU A 1 92 ? 0.397 -13.547 0.295 1.00 98.69 92 LEU A CA 1
ATOM 715 C C . LEU A 1 92 ? 1.319 -14.373 1.200 1.00 98.69 92 LEU A C 1
ATOM 717 O O . LEU A 1 92 ? 0.925 -15.443 1.662 1.00 98.69 92 LEU A O 1
ATOM 721 N N . ASN A 1 93 ? 2.491 -13.837 1.546 1.00 98.56 93 ASN A N 1
ATOM 722 C CA . ASN A 1 93 ? 3.369 -14.476 2.520 1.00 98.56 93 ASN A CA 1
ATOM 723 C C . ASN A 1 93 ? 2.700 -14.578 3.900 1.00 98.56 93 ASN A C 1
ATOM 725 O O . ASN A 1 93 ? 2.755 -15.625 4.535 1.00 98.56 93 ASN A O 1
ATOM 729 N N . GLY A 1 94 ? 1.991 -13.533 4.339 1.00 98.38 94 GLY A N 1
ATOM 730 C CA . GLY A 1 94 ? 1.196 -13.581 5.568 1.00 98.38 94 GLY A CA 1
ATOM 731 C C . GLY A 1 94 ? 0.112 -14.668 5.548 1.00 98.38 94 GLY A C 1
ATOM 732 O O . GLY A 1 94 ? -0.171 -15.257 6.591 1.00 98.38 94 GLY A O 1
ATOM 733 N N . VAL A 1 95 ? -0.474 -14.968 4.381 1.00 98.31 95 VAL A N 1
ATOM 734 C CA . VAL A 1 95 ? -1.414 -16.093 4.221 1.00 98.31 95 VAL A CA 1
ATOM 735 C C . VAL A 1 95 ? -0.698 -17.423 4.406 1.00 98.31 95 VAL A C 1
ATOM 737 O O . VAL A 1 95 ? -1.190 -18.285 5.132 1.00 98.31 95 VAL A O 1
ATOM 740 N N . HIS A 1 96 ? 0.479 -17.582 3.799 1.00 97.75 96 HIS A N 1
ATOM 741 C CA . HIS A 1 96 ? 1.303 -18.775 3.983 1.00 97.75 96 HIS A CA 1
ATOM 742 C C . HIS A 1 96 ? 1.714 -18.981 5.453 1.00 97.75 96 HIS A C 1
ATOM 744 O O . HIS A 1 96 ? 1.686 -20.104 5.952 1.00 97.75 96 HIS A O 1
ATOM 750 N N . GLU A 1 97 ? 2.022 -17.897 6.168 1.00 97.56 97 GLU A N 1
ATOM 751 C CA . GLU A 1 97 ? 2.334 -17.896 7.604 1.00 97.56 97 GLU A CA 1
ATOM 752 C C . GLU A 1 97 ? 1.101 -18.104 8.507 1.00 97.56 97 GLU A C 1
ATOM 754 O O . GLU A 1 97 ? 1.242 -18.191 9.726 1.00 97.56 97 GLU A O 1
ATOM 759 N N . GLY A 1 98 ? -0.110 -18.171 7.942 1.00 97.94 98 GLY A N 1
ATOM 760 C CA . GLY A 1 98 ? -1.354 -18.355 8.692 1.00 97.94 98 GLY A CA 1
ATOM 761 C C . GLY A 1 98 ? -1.810 -17.124 9.483 1.00 97.94 98 GLY A C 1
ATOM 762 O O . GLY A 1 98 ? -2.604 -17.260 10.410 1.00 97.94 98 GLY A O 1
ATOM 763 N N . ARG A 1 99 ? -1.316 -15.925 9.141 1.00 97.81 99 ARG A N 1
ATOM 764 C CA . ARG A 1 99 ? -1.632 -14.661 9.839 1.00 97.81 99 ARG A CA 1
ATOM 765 C C . ARG A 1 99 ? -2.933 -14.010 9.368 1.00 97.81 99 ARG A C 1
ATOM 767 O O . ARG A 1 99 ? -3.522 -13.223 10.097 1.00 97.81 99 ARG A O 1
ATOM 774 N N . LEU A 1 100 ? -3.348 -14.312 8.141 1.00 98.19 100 LEU A N 1
ATOM 775 C CA . LEU A 1 100 ? -4.601 -13.885 7.517 1.00 98.19 100 LEU A CA 1
ATOM 776 C C . LEU A 1 100 ? -5.009 -14.896 6.442 1.00 98.19 100 LEU A C 1
ATOM 778 O O . LEU A 1 100 ? -4.226 -15.766 6.065 1.00 98.19 100 LEU A O 1
ATOM 782 N N . THR A 1 101 ? -6.223 -14.778 5.918 1.00 98.38 101 THR A N 1
ATOM 783 C CA . THR A 1 101 ? -6.720 -15.626 4.828 1.00 98.38 101 THR A CA 1
ATOM 784 C C . THR A 1 101 ? -6.674 -14.911 3.473 1.00 98.38 101 THR A C 1
ATOM 786 O O . THR A 1 101 ? -6.570 -13.687 3.392 1.00 98.38 101 THR A O 1
ATOM 789 N N . MET A 1 102 ? -6.805 -15.660 2.370 1.00 98.19 102 MET A N 1
ATOM 790 C CA . MET A 1 102 ? -7.015 -15.047 1.047 1.00 98.19 102 MET A CA 1
ATOM 791 C C . MET A 1 102 ? -8.283 -14.187 1.006 1.00 98.19 102 MET A C 1
ATOM 793 O O . MET A 1 102 ? -8.308 -13.163 0.326 1.00 98.19 102 MET A O 1
ATOM 797 N N . GLU A 1 103 ? -9.318 -14.581 1.747 1.00 98.31 103 GLU A N 1
ATOM 798 C CA . GLU A 1 103 ? -10.563 -13.821 1.836 1.00 98.31 103 GLU A CA 1
ATOM 799 C C . GLU A 1 103 ? -10.333 -12.470 2.524 1.00 98.31 103 GLU A C 1
ATOM 801 O O . GLU A 1 103 ? -10.813 -11.452 2.032 1.00 98.31 103 GLU A O 1
ATOM 806 N N . ASP A 1 104 ? -9.484 -12.427 3.560 1.00 98.44 104 ASP A N 1
ATOM 807 C CA . ASP A 1 104 ? -9.092 -11.175 4.213 1.00 98.44 104 ASP A CA 1
ATOM 808 C C . ASP A 1 104 ? -8.408 -10.199 3.254 1.00 98.44 104 ASP A C 1
ATOM 810 O O . ASP A 1 104 ? -8.666 -8.993 3.317 1.00 98.44 104 ASP A O 1
ATOM 814 N N . ILE A 1 105 ? -7.555 -10.713 2.358 1.00 98.56 105 ILE A N 1
ATOM 815 C CA . ILE A 1 105 ? -6.913 -9.918 1.304 1.00 98.56 105 ILE A CA 1
ATOM 816 C C . ILE A 1 105 ? -7.967 -9.396 0.324 1.00 98.56 105 ILE A C 1
ATOM 818 O O . ILE A 1 105 ? -7.965 -8.207 0.006 1.00 98.56 105 ILE A O 1
ATOM 822 N N . ILE A 1 106 ? -8.865 -10.258 -0.162 1.00 98.38 106 ILE A N 1
ATOM 823 C CA . ILE A 1 106 ? -9.892 -9.879 -1.145 1.00 98.38 106 ILE A CA 1
ATOM 824 C C . ILE A 1 106 ? -10.852 -8.839 -0.553 1.00 98.38 106 ILE A C 1
ATOM 826 O O . ILE A 1 106 ? -11.195 -7.861 -1.223 1.00 98.38 106 ILE A O 1
ATOM 830 N N . ASP A 1 107 ? -11.258 -8.991 0.704 1.00 98.19 107 ASP A N 1
ATOM 831 C CA . ASP A 1 107 ? -12.099 -8.003 1.370 1.00 98.19 107 ASP A CA 1
ATOM 832 C C . ASP A 1 107 ? -11.397 -6.652 1.471 1.00 98.19 107 ASP A C 1
ATOM 834 O O . ASP A 1 107 ? -11.947 -5.643 1.022 1.00 98.19 107 ASP A O 1
ATOM 838 N N . ARG A 1 108 ? -10.152 -6.630 1.954 1.00 98.44 108 ARG A N 1
ATOM 839 C CA . ARG A 1 108 ? -9.427 -5.389 2.268 1.00 98.44 108 ARG A CA 1
ATOM 840 C C . ARG A 1 108 ? -8.772 -4.710 1.064 1.00 98.44 108 ARG A C 1
ATOM 842 O O . ARG A 1 108 ? -8.545 -3.503 1.113 1.00 98.44 108 ARG A O 1
ATOM 849 N N . LEU A 1 109 ? -8.500 -5.429 -0.029 1.00 98.44 109 LEU A N 1
ATOM 850 C CA . LEU A 1 109 ? -7.957 -4.861 -1.276 1.00 98.44 109 LEU A CA 1
ATOM 851 C C . LEU A 1 109 ? -8.990 -4.683 -2.390 1.00 98.44 109 LEU A C 1
ATOM 853 O O . LEU A 1 109 ? -8.711 -3.969 -3.355 1.00 98.44 109 LEU A O 1
ATOM 857 N N . TYR A 1 110 ? -10.168 -5.303 -2.287 1.00 98.00 110 TYR A N 1
ATOM 858 C CA . TYR A 1 110 ? -11.174 -5.238 -3.345 1.00 98.00 110 TYR A CA 1
ATOM 859 C C . TYR A 1 110 ? -12.574 -4.899 -2.831 1.00 98.00 110 TYR A C 1
ATOM 861 O O . TYR A 1 110 ? -13.087 -3.830 -3.172 1.00 98.00 110 TYR A O 1
ATOM 869 N N . ARG A 1 111 ? -13.216 -5.755 -2.023 1.00 97.81 111 ARG A N 1
ATOM 870 C CA . ARG A 1 111 ? -14.651 -5.582 -1.706 1.00 97.81 111 ARG A CA 1
ATOM 871 C C . ARG A 1 111 ? -14.923 -4.334 -0.867 1.00 97.81 111 ARG A C 1
ATOM 873 O O . ARG A 1 111 ? -15.820 -3.560 -1.211 1.00 97.81 111 ARG A O 1
ATOM 880 N N . ASN A 1 112 ? -14.133 -4.099 0.178 1.00 96.06 112 ASN A N 1
ATOM 881 C CA . ASN A 1 112 ? -14.275 -2.936 1.050 1.00 96.06 112 ASN A CA 1
ATOM 882 C C . ASN A 1 112 ? -13.918 -1.628 0.338 1.00 96.06 112 ASN A C 1
ATOM 884 O O . ASN A 1 112 ? -14.788 -0.756 0.315 1.00 96.06 112 ASN A O 1
ATOM 888 N N . PRO A 1 113 ? -12.763 -1.480 -0.348 1.00 94.56 113 PRO A N 1
ATOM 889 C CA . PRO A 1 113 ? -12.495 -0.282 -1.145 1.00 94.56 113 PRO A CA 1
ATOM 890 C C . PRO A 1 113 ? -13.603 0.008 -2.164 1.00 94.56 113 PRO A C 1
ATOM 892 O O . PRO A 1 113 ? -14.054 1.148 -2.306 1.00 94.56 113 PRO A O 1
ATOM 895 N N . LYS A 1 114 ? -14.103 -1.034 -2.842 1.00 94.62 114 LYS A N 1
ATOM 896 C CA . LYS A 1 114 ? -15.182 -0.906 -3.822 1.00 94.62 114 LYS A CA 1
ATOM 897 C C . LYS A 1 114 ? -16.471 -0.380 -3.199 1.00 94.62 114 LYS A C 1
ATOM 899 O O . LYS A 1 114 ? -17.069 0.548 -3.744 1.00 94.62 114 LYS A O 1
ATOM 904 N N . ARG A 1 115 ? -16.865 -0.929 -2.049 1.00 93.56 115 ARG A N 1
ATOM 905 C CA . ARG A 1 115 ? -18.039 -0.506 -1.274 1.00 93.56 115 ARG A CA 1
ATOM 906 C C . ARG A 1 115 ? -17.880 0.911 -0.713 1.00 93.56 115 ARG A C 1
ATOM 908 O O . ARG A 1 115 ? -18.758 1.740 -0.932 1.00 93.56 115 ARG A O 1
ATOM 915 N N . ILE A 1 116 ? -16.771 1.195 -0.030 1.00 87.06 116 ILE A N 1
ATOM 916 C CA . ILE A 1 116 ? -16.516 2.453 0.695 1.00 87.06 116 ILE A CA 1
ATOM 917 C C . ILE A 1 116 ? -16.419 3.640 -0.268 1.00 87.06 116 ILE A C 1
ATOM 919 O O . ILE A 1 116 ? -17.031 4.683 -0.042 1.00 87.06 116 ILE A O 1
ATOM 923 N N . PHE A 1 117 ? -15.696 3.483 -1.380 1.00 85.50 117 PHE A N 1
ATOM 924 C CA . PHE A 1 117 ? -15.475 4.569 -2.341 1.00 85.50 117 PHE A CA 1
ATOM 925 C C . PHE A 1 117 ? -16.451 4.562 -3.526 1.00 85.50 117 PHE A C 1
ATOM 927 O O . PHE A 1 117 ? -16.334 5.411 -4.424 1.00 85.50 117 PHE A O 1
ATOM 934 N N . ALA A 1 118 ? -17.413 3.629 -3.517 1.00 88.75 118 ALA A N 1
ATOM 935 C CA . ALA A 1 118 ? -18.352 3.360 -4.602 1.00 88.75 118 ALA A CA 1
ATOM 936 C C . ALA A 1 118 ? -17.626 3.224 -5.951 1.00 88.75 118 ALA A C 1
ATOM 938 O O . ALA A 1 118 ? -17.906 3.964 -6.894 1.00 88.75 118 ALA A O 1
ATOM 939 N N . ILE A 1 119 ? -16.638 2.328 -6.024 1.00 90.69 119 ILE A N 1
ATOM 940 C CA . ILE A 1 119 ? -15.847 2.072 -7.238 1.00 90.69 119 ILE A CA 1
ATOM 941 C C . ILE A 1 119 ? -16.663 1.152 -8.160 1.00 90.69 119 ILE A C 1
ATOM 943 O O . ILE A 1 119 ? -17.214 0.158 -7.688 1.00 90.69 119 ILE A O 1
ATOM 947 N N . PRO A 1 120 ? -16.784 1.458 -9.465 1.00 90.62 120 PRO A N 1
ATOM 948 C CA . PRO A 1 120 ? -17.519 0.602 -10.387 1.00 90.62 120 PRO A CA 1
ATOM 949 C C . PRO A 1 120 ? -16.742 -0.681 -10.707 1.00 90.62 120 PRO A C 1
ATOM 951 O O . PRO A 1 120 ? -15.513 -0.724 -10.639 1.00 90.62 120 PRO A O 1
ATOM 954 N N . ASP A 1 121 ? -17.465 -1.712 -11.132 1.00 91.44 121 ASP A N 1
ATOM 955 C CA . ASP A 1 121 ? -16.887 -2.969 -11.600 1.00 91.44 121 ASP A CA 1
ATOM 956 C C . ASP A 1 121 ? -15.976 -2.758 -12.809 1.00 91.44 121 ASP A C 1
ATOM 958 O O . ASP A 1 121 ? -16.345 -2.126 -13.803 1.00 91.44 121 ASP A O 1
ATOM 962 N N . GLN A 1 122 ? -14.795 -3.365 -12.751 1.00 92.88 122 GLN A N 1
ATOM 963 C CA . GLN A 1 122 ? -13.901 -3.481 -13.893 1.00 92.88 122 GLN A CA 1
ATOM 964 C C . GLN A 1 122 ? -14.197 -4.808 -14.591 1.00 92.88 122 GLN A C 1
ATOM 966 O O . GLN A 1 122 ? -13.708 -5.859 -14.187 1.00 92.88 122 GLN A O 1
ATOM 971 N N . ARG A 1 123 ? -15.042 -4.773 -15.628 1.00 92.25 123 ARG A N 1
ATOM 972 C CA . ARG A 1 123 ? -15.383 -5.975 -16.410 1.00 92.25 123 ARG A CA 1
ATOM 973 C C . ARG A 1 123 ? -14.116 -6.626 -16.969 1.00 92.25 123 ARG A C 1
ATOM 975 O O . ARG A 1 123 ? -13.168 -5.915 -17.303 1.00 92.25 123 ARG A O 1
ATOM 982 N N . ASN A 1 124 ? -14.114 -7.955 -17.086 1.00 96.44 124 ASN A N 1
ATOM 983 C CA . ASN A 1 124 ? -13.015 -8.744 -17.659 1.00 96.44 124 ASN A CA 1
ATOM 984 C C . ASN A 1 124 ? -11.642 -8.377 -17.062 1.00 96.44 124 ASN A C 1
ATOM 986 O O . ASN A 1 124 ? -10.673 -8.175 -17.790 1.00 96.44 124 ASN A O 1
ATOM 990 N N . THR A 1 125 ? -11.584 -8.194 -15.742 1.00 98.38 125 THR A N 1
ATOM 991 C CA . THR A 1 125 ? -10.368 -7.806 -15.019 1.00 98.38 125 THR A CA 1
ATOM 992 C C . THR A 1 125 ? -10.128 -8.795 -13.895 1.00 98.38 125 THR A C 1
ATOM 994 O O . THR A 1 125 ? -11.037 -9.053 -13.109 1.00 98.38 125 THR A O 1
ATOM 997 N N . TYR A 1 126 ? -8.923 -9.348 -13.832 1.00 98.12 126 TYR A N 1
ATOM 998 C CA . TYR A 1 126 ? -8.518 -10.295 -12.799 1.00 98.12 126 TYR A CA 1
ATOM 999 C C . TYR A 1 126 ? -6.992 -10.314 -12.655 1.00 98.12 126 TYR A C 1
ATOM 1001 O O . TYR A 1 126 ? -6.257 -9.850 -13.532 1.00 98.12 126 TYR A O 1
ATOM 1009 N N . VAL A 1 127 ? -6.528 -10.845 -11.527 1.00 98.56 127 VAL A N 1
ATOM 1010 C CA . VAL A 1 127 ? -5.109 -11.027 -11.210 1.00 98.56 127 VAL A CA 1
ATOM 1011 C C . VAL A 1 127 ? -4.882 -12.505 -10.934 1.00 98.56 127 VAL A C 1
ATOM 1013 O O . VAL A 1 127 ? -5.639 -13.113 -10.183 1.00 98.56 127 VAL A O 1
ATOM 1016 N N . GLU A 1 128 ? -3.851 -13.069 -11.545 1.00 98.25 128 GLU A N 1
ATOM 1017 C CA . GLU A 1 128 ? -3.360 -14.409 -11.252 1.00 98.25 128 GLU A CA 1
ATOM 1018 C C . GLU A 1 128 ? -2.107 -14.289 -10.403 1.00 98.25 128 GLU A C 1
ATOM 1020 O O . GLU A 1 128 ? -1.185 -13.532 -10.731 1.00 98.25 128 GLU A O 1
ATOM 1025 N N . VAL A 1 129 ? -2.094 -15.040 -9.312 1.00 97.88 129 VAL A N 1
ATOM 1026 C CA . VAL A 1 129 ? -0.982 -15.111 -8.373 1.00 97.88 129 VAL A CA 1
ATOM 1027 C C . VAL A 1 129 ? -0.471 -16.541 -8.321 1.00 97.88 129 VAL A C 1
ATOM 1029 O O . VAL A 1 129 ? -1.265 -17.481 -8.390 1.00 97.88 129 VAL A O 1
ATOM 1032 N N . ASP A 1 130 ? 0.839 -16.688 -8.194 1.00 96.50 130 ASP A N 1
ATOM 1033 C CA . ASP A 1 130 ? 1.462 -17.937 -7.774 1.00 96.50 130 ASP A CA 1
ATOM 1034 C C . ASP A 1 130 ? 1.617 -17.868 -6.249 1.00 96.50 130 ASP A C 1
ATOM 1036 O O . ASP A 1 130 ? 2.101 -16.862 -5.737 1.00 96.50 130 ASP A O 1
ATOM 1040 N N . LEU A 1 131 ? 1.144 -18.878 -5.516 1.00 96.31 131 LEU A N 1
ATOM 1041 C CA . LEU A 1 131 ? 1.218 -18.935 -4.048 1.00 96.31 131 LEU A CA 1
ATOM 1042 C C . LEU A 1 131 ? 2.443 -19.713 -3.544 1.00 96.31 131 LEU A C 1
ATOM 1044 O O . LEU A 1 131 ? 2.743 -19.684 -2.350 1.00 96.31 131 LEU A O 1
ATOM 1048 N N . ASP A 1 132 ? 3.139 -20.416 -4.433 1.00 95.81 132 ASP A N 1
ATOM 1049 C CA . ASP A 1 132 ? 4.255 -21.298 -4.099 1.00 95.81 132 ASP A CA 1
ATOM 1050 C C . ASP A 1 132 ? 5.617 -20.699 -4.460 1.00 95.81 132 ASP A C 1
ATOM 1052 O O . ASP A 1 132 ? 6.638 -21.173 -3.964 1.00 95.81 132 ASP A O 1
ATOM 1056 N N . ASP A 1 133 ? 5.635 -19.633 -5.261 1.00 97.00 133 ASP A N 1
ATOM 1057 C CA . ASP A 1 133 ? 6.851 -18.922 -5.646 1.00 97.00 133 ASP A CA 1
ATOM 1058 C C . ASP A 1 133 ? 7.544 -18.256 -4.441 1.00 97.00 133 ASP A C 1
ATOM 1060 O O . ASP A 1 133 ? 7.015 -17.330 -3.815 1.00 97.00 133 ASP A O 1
ATOM 1064 N N . GLU A 1 134 ? 8.750 -18.724 -4.112 1.00 98.38 134 GLU A N 1
ATOM 1065 C CA . GLU A 1 134 ? 9.581 -18.198 -3.028 1.00 98.38 134 GLU A CA 1
ATOM 1066 C C . GLU A 1 134 ? 10.726 -17.348 -3.577 1.00 98.38 134 GLU A C 1
ATOM 1068 O O . GLU A 1 134 ? 11.562 -17.811 -4.354 1.00 98.38 134 GLU A O 1
ATOM 1073 N N . TRP A 1 135 ? 10.835 -16.110 -3.101 1.00 98.38 135 TRP A N 1
ATOM 1074 C CA . TRP A 1 135 ? 11.854 -15.170 -3.569 1.00 98.38 135 TRP A CA 1
ATOM 1075 C C . TRP A 1 135 ? 12.233 -14.165 -2.481 1.00 98.38 135 TRP A C 1
ATOM 1077 O O . TRP A 1 135 ? 11.607 -14.089 -1.428 1.00 98.38 135 TRP A O 1
ATOM 1087 N N . ILE A 1 136 ? 13.303 -13.401 -2.694 1.00 98.69 136 ILE A N 1
ATOM 1088 C CA . ILE A 1 136 ? 13.754 -12.365 -1.756 1.00 98.69 136 ILE A CA 1
ATOM 1089 C C . ILE A 1 136 ? 13.489 -11.007 -2.386 1.00 98.69 136 ILE A C 1
ATOM 1091 O O . ILE A 1 136 ? 13.892 -10.766 -3.526 1.00 98.69 136 ILE A O 1
ATOM 1095 N N . ILE A 1 137 ? 12.851 -10.108 -1.635 1.00 98.69 137 ILE A N 1
ATOM 1096 C CA . ILE A 1 137 ? 12.602 -8.745 -2.101 1.00 98.69 137 ILE A CA 1
ATOM 1097 C C . ILE A 1 137 ? 13.960 -8.062 -2.366 1.00 98.69 137 ILE A C 1
ATOM 1099 O O . ILE A 1 137 ? 14.766 -7.937 -1.437 1.00 98.69 137 ILE A O 1
ATOM 1103 N N . PRO A 1 138 ? 14.240 -7.620 -3.609 1.00 98.50 138 PRO A N 1
ATOM 1104 C CA . PRO A 1 138 ? 15.515 -7.012 -3.966 1.00 98.50 138 PRO A CA 1
ATOM 1105 C C . PRO A 1 138 ? 15.652 -5.612 -3.359 1.00 98.50 138 PRO A C 1
ATOM 1107 O O . PRO A 1 138 ? 14.683 -5.012 -2.900 1.00 98.50 138 PRO A O 1
ATOM 1110 N N . GLU A 1 139 ? 16.852 -5.040 -3.451 1.00 98.00 139 GLU A N 1
ATOM 1111 C CA . GLU A 1 139 ? 17.128 -3.655 -3.036 1.00 98.00 139 GLU A CA 1
ATOM 1112 C C . GLU A 1 139 ? 16.200 -2.629 -3.703 1.00 98.00 139 GLU A C 1
ATOM 1114 O O . GLU A 1 139 ? 15.864 -1.605 -3.108 1.00 98.00 139 GLU A O 1
ATOM 1119 N N . ALA A 1 140 ? 15.763 -2.899 -4.937 1.00 98.06 140 ALA A N 1
ATOM 1120 C CA . ALA A 1 140 ? 14.847 -2.053 -5.686 1.00 98.06 140 ALA A CA 1
ATOM 1121 C C . ALA A 1 140 ? 13.913 -2.885 -6.570 1.00 98.06 140 ALA A C 1
ATOM 1123 O O . ALA A 1 140 ? 14.358 -3.751 -7.322 1.00 98.06 140 ALA A O 1
ATOM 1124 N N . MET A 1 141 ? 12.624 -2.557 -6.525 1.00 98.19 141 MET A N 1
ATOM 1125 C CA . MET A 1 141 ? 11.615 -3.140 -7.408 1.00 98.19 141 MET A CA 1
ATOM 1126 C C . MET A 1 141 ? 11.722 -2.561 -8.837 1.00 98.19 141 MET A C 1
ATOM 1128 O O . MET A 1 141 ? 12.213 -1.435 -9.011 1.00 98.19 141 MET A O 1
ATOM 1132 N N . PRO A 1 142 ? 11.319 -3.316 -9.879 1.00 97.06 142 PRO A N 1
ATOM 1133 C CA . PRO A 1 142 ? 11.614 -2.970 -11.270 1.00 97.06 142 PRO A CA 1
ATOM 1134 C C . PRO A 1 142 ? 10.966 -1.661 -11.749 1.00 97.06 142 PRO A C 1
ATOM 1136 O O . PRO A 1 142 ? 11.612 -0.893 -12.476 1.00 97.06 142 PRO A O 1
ATOM 1139 N N . PHE A 1 143 ? 9.727 -1.367 -11.341 1.00 97.56 143 PHE A N 1
ATOM 1140 C CA . PHE A 1 143 ? 8.931 -0.289 -11.935 1.00 97.56 143 PHE A CA 1
ATOM 1141 C C . PHE A 1 143 ? 9.020 1.037 -11.183 1.00 97.56 143 PHE A C 1
ATOM 1143 O O . PHE A 1 143 ? 9.118 2.089 -11.825 1.00 97.56 143 PHE A O 1
ATOM 1150 N N . SER A 1 144 ? 9.008 1.027 -9.847 1.00 97.19 144 SER A N 1
ATOM 1151 C CA . SER A 1 144 ? 9.050 2.263 -9.066 1.00 97.19 144 SER A CA 1
ATOM 1152 C C . SER A 1 144 ? 10.296 3.090 -9.398 1.00 97.19 144 SER A C 1
ATOM 1154 O O . SER A 1 144 ? 11.438 2.616 -9.401 1.00 97.19 144 SER A O 1
ATOM 1156 N N . LYS A 1 145 ? 10.081 4.387 -9.635 1.00 97.50 145 LYS A N 1
ATOM 1157 C CA . LYS A 1 145 ? 11.161 5.355 -9.876 1.00 97.50 145 LYS A CA 1
ATOM 1158 C C . LYS A 1 145 ? 11.948 5.695 -8.608 1.00 97.50 145 LYS A C 1
ATOM 1160 O O . LYS A 1 145 ? 12.992 6.326 -8.716 1.00 97.50 145 LYS A O 1
ATOM 1165 N N . SER A 1 146 ? 11.483 5.263 -7.430 1.00 96.50 146 SER A N 1
ATOM 1166 C CA . SER A 1 146 ? 12.220 5.424 -6.169 1.00 96.50 146 SER A CA 1
ATOM 1167 C C . SER A 1 146 ? 13.594 4.750 -6.220 1.00 96.50 146 SER A C 1
ATOM 1169 O O . SER A 1 146 ? 14.551 5.280 -5.657 1.00 96.50 146 SER A O 1
ATOM 1171 N N . LYS A 1 147 ? 13.694 3.604 -6.915 1.00 97.50 147 LYS A N 1
ATOM 1172 C CA . LYS A 1 147 ? 14.899 2.758 -6.992 1.00 97.50 147 LYS A CA 1
ATOM 1173 C C . LYS A 1 147 ? 15.426 2.310 -5.625 1.00 97.50 147 LYS A C 1
ATOM 1175 O O . LYS A 1 147 ? 16.629 2.192 -5.429 1.00 97.50 147 LYS A O 1
ATOM 1180 N N . TRP A 1 148 ? 14.509 2.060 -4.693 1.00 98.12 148 TRP A N 1
ATOM 1181 C CA . TRP A 1 148 ? 14.765 1.386 -3.419 1.00 98.12 148 TRP A CA 1
ATOM 1182 C C . TRP A 1 148 ? 13.452 0.844 -2.825 1.00 98.12 148 TRP A C 1
ATOM 1184 O O . TRP A 1 148 ? 12.374 1.232 -3.292 1.00 98.12 148 TRP A O 1
ATOM 1194 N N . THR A 1 149 ? 13.526 0.001 -1.791 1.00 98.50 149 THR A N 1
ATOM 1195 C CA . THR A 1 149 ? 12.383 -0.448 -0.970 1.00 98.50 149 THR A CA 1
ATOM 1196 C C . THR A 1 149 ? 12.795 -0.664 0.496 1.00 98.50 149 THR A C 1
ATOM 1198 O O . THR A 1 149 ? 13.911 -1.125 0.736 1.00 98.50 149 THR A O 1
ATOM 1201 N N . PRO A 1 150 ? 11.943 -0.361 1.501 1.00 98.31 150 PRO A N 1
ATOM 1202 C CA . PRO A 1 150 ? 12.254 -0.661 2.908 1.00 98.31 150 PRO A CA 1
ATOM 1203 C C . PRO A 1 150 ? 12.181 -2.168 3.230 1.00 98.31 150 PRO A C 1
ATOM 1205 O O . PRO A 1 150 ? 12.665 -2.616 4.271 1.00 98.31 150 PRO A O 1
ATOM 1208 N N . PHE A 1 151 ? 11.599 -2.963 2.331 1.00 98.69 151 PHE A N 1
ATOM 1209 C CA . PHE A 1 151 ? 11.397 -4.404 2.497 1.00 98.69 151 PHE A CA 1
ATOM 1210 C C . PHE A 1 151 ? 12.545 -5.252 1.925 1.00 98.69 151 PHE A C 1
ATOM 1212 O O . PHE A 1 151 ? 12.426 -6.472 1.868 1.00 98.69 151 PHE A O 1
ATOM 1219 N N . ALA A 1 152 ? 13.641 -4.626 1.482 1.00 98.38 152 ALA A N 1
ATOM 1220 C CA . ALA A 1 152 ? 14.789 -5.329 0.913 1.00 98.38 152 ALA A CA 1
ATOM 1221 C C . ALA A 1 152 ? 15.329 -6.401 1.878 1.00 98.38 152 ALA A C 1
ATOM 1223 O O . ALA A 1 152 ? 15.483 -6.152 3.080 1.00 98.38 152 ALA A O 1
ATOM 1224 N N . GLY A 1 153 ? 15.597 -7.591 1.336 1.00 98.19 153 GLY A N 1
ATOM 1225 C CA . GLY A 1 153 ? 16.111 -8.745 2.075 1.00 98.19 153 GLY A CA 1
ATOM 1226 C C . GLY A 1 153 ? 15.050 -9.612 2.761 1.00 98.19 153 GLY A C 1
ATOM 1227 O O . GLY A 1 153 ? 15.390 -10.682 3.260 1.00 98.19 153 GLY A O 1
ATOM 1228 N N . ILE A 1 154 ? 13.775 -9.207 2.771 1.00 98.25 154 ILE A N 1
ATOM 1229 C CA . ILE A 1 154 ? 12.688 -10.029 3.324 1.00 98.25 154 ILE A CA 1
ATOM 1230 C C . ILE A 1 154 ? 12.374 -11.179 2.359 1.00 98.25 154 ILE A C 1
ATOM 1232 O O . ILE A 1 154 ? 12.227 -10.964 1.151 1.00 98.25 154 ILE A O 1
ATOM 1236 N N . LYS A 1 155 ? 12.266 -12.401 2.898 1.00 98.62 155 LYS A N 1
ATOM 1237 C CA . LYS A 1 155 ? 11.862 -13.586 2.136 1.00 98.62 155 LYS A CA 1
ATOM 1238 C C . LYS A 1 155 ? 10.340 -13.605 1.959 1.00 98.62 155 LYS A C 1
ATOM 1240 O O . LYS A 1 155 ? 9.596 -13.652 2.929 1.00 98.62 155 LYS A O 1
ATOM 1245 N N . VAL A 1 156 ? 9.955 -13.536 0.693 1.00 98.56 156 VAL A N 1
ATOM 1246 C CA . VAL A 1 156 ? 8.658 -13.727 0.045 1.00 98.56 156 VAL A CA 1
ATOM 1247 C C . VAL A 1 156 ? 8.154 -15.160 -0.086 1.00 98.56 156 VAL A C 1
ATOM 1249 O O . VAL A 1 156 ? 8.945 -15.977 -0.559 1.00 98.56 156 VAL A O 1
ATOM 1252 N N . ARG A 1 157 ? 6.870 -15.456 0.132 1.00 98.38 157 ARG A N 1
ATOM 1253 C CA . ARG A 1 157 ? 6.185 -16.529 -0.601 1.00 98.38 157 ARG A CA 1
ATOM 1254 C C . ARG A 1 157 ? 4.891 -16.017 -1.222 1.00 98.38 157 ARG A C 1
ATOM 1256 O O . ARG A 1 157 ? 4.011 -15.514 -0.528 1.00 98.38 157 ARG A O 1
ATOM 1263 N N . GLY A 1 158 ? 4.812 -16.133 -2.538 1.00 97.75 158 GLY A N 1
ATOM 1264 C CA . GLY A 1 158 ? 3.733 -15.636 -3.367 1.00 97.75 158 GLY A CA 1
ATOM 1265 C C . GLY A 1 158 ? 4.163 -14.480 -4.272 1.00 97.75 158 GLY A C 1
ATOM 1266 O O . GLY A 1 158 ? 4.882 -13.559 -3.861 1.00 97.75 158 GLY A O 1
ATOM 1267 N N . SER A 1 159 ? 3.706 -14.503 -5.520 1.00 96.81 159 SER A N 1
ATOM 1268 C CA . SER A 1 159 ? 4.030 -13.496 -6.530 1.00 96.81 159 SER A CA 1
ATOM 1269 C C . SER A 1 159 ? 2.871 -13.254 -7.496 1.00 96.81 159 SER A C 1
ATOM 1271 O O . SER A 1 159 ? 1.914 -14.024 -7.587 1.00 96.81 159 SER A O 1
ATOM 1273 N N . VAL A 1 160 ? 2.914 -12.117 -8.194 1.00 97.88 160 VAL A N 1
ATOM 1274 C CA . VAL A 1 160 ? 1.939 -11.798 -9.243 1.00 97.88 160 VAL A CA 1
ATOM 1275 C C . VAL A 1 160 ? 2.444 -12.386 -10.550 1.00 97.88 160 VAL A C 1
ATOM 1277 O O . VAL A 1 160 ? 3.469 -11.944 -11.059 1.00 97.88 160 VAL A O 1
ATOM 1280 N N . HIS A 1 161 ? 1.693 -13.324 -11.115 1.00 94.06 161 HIS A N 1
ATOM 1281 C CA . HIS A 1 161 ? 2.039 -13.986 -12.369 1.00 94.06 161 HIS A CA 1
ATOM 1282 C C . HIS A 1 161 ? 1.493 -13.210 -13.576 1.00 94.06 161 HIS A C 1
ATOM 1284 O O . HIS A 1 161 ? 2.221 -12.891 -14.523 1.00 94.06 161 HIS A O 1
ATOM 1290 N N . ARG A 1 162 ? 0.205 -12.836 -13.528 1.00 97.94 162 ARG A N 1
ATOM 1291 C CA . ARG A 1 162 ? -0.488 -12.160 -14.634 1.00 97.94 162 ARG A CA 1
ATOM 1292 C C . ARG A 1 162 ? -1.549 -11.183 -14.142 1.00 97.94 162 ARG A C 1
ATOM 1294 O O . ARG A 1 162 ? -2.256 -11.438 -13.175 1.00 97.94 162 ARG A O 1
ATOM 1301 N N . VAL A 1 163 ? -1.716 -10.079 -14.865 1.00 98.69 163 VAL A N 1
ATOM 1302 C CA . VAL A 1 163 ? -2.838 -9.147 -14.696 1.00 98.69 163 VAL A CA 1
ATOM 1303 C C . VAL A 1 163 ? -3.539 -8.982 -16.032 1.00 98.69 163 VAL A C 1
ATOM 1305 O O . VAL A 1 163 ? -2.914 -8.597 -17.023 1.00 98.69 163 VAL A O 1
ATOM 1308 N N . VAL A 1 164 ? -4.848 -9.213 -16.045 1.00 98.38 164 VAL A N 1
ATOM 1309 C CA . VAL A 1 164 ? -5.724 -8.849 -17.160 1.00 98.38 164 VAL A CA 1
ATOM 1310 C C . VAL A 1 164 ? -6.560 -7.656 -16.728 1.00 98.38 164 VAL A C 1
ATOM 1312 O O . VAL A 1 164 ? -7.204 -7.695 -15.683 1.00 98.38 164 VAL A O 1
ATOM 1315 N N . LEU A 1 165 ? -6.549 -6.588 -17.524 1.00 98.19 165 LEU A N 1
ATOM 1316 C CA . LEU A 1 165 ? -7.290 -5.360 -17.261 1.00 98.19 165 LEU A CA 1
ATOM 1317 C C . LEU A 1 165 ? -8.200 -5.049 -18.447 1.00 98.19 165 LEU A C 1
ATOM 1319 O O . LEU A 1 165 ? -7.741 -4.626 -19.506 1.00 98.19 165 LEU A O 1
ATOM 1323 N N . ARG A 1 166 ? -9.510 -5.206 -18.236 1.00 97.06 166 ARG A N 1
ATOM 1324 C CA . ARG A 1 166 ? -10.563 -4.989 -19.244 1.00 97.06 166 ARG A CA 1
ATOM 1325 C C . ARG A 1 166 ? -10.370 -5.823 -20.514 1.00 97.06 166 ARG A C 1
ATOM 1327 O O . ARG A 1 166 ? -10.546 -5.318 -21.616 1.00 97.06 166 ARG A O 1
ATOM 1334 N N . GLY A 1 167 ? -10.039 -7.099 -20.339 1.00 96.88 167 GLY A N 1
ATOM 1335 C CA . GLY A 1 167 ? -9.833 -8.070 -21.416 1.00 96.88 167 GLY A CA 1
ATOM 1336 C C . GLY A 1 167 ? -8.421 -8.091 -22.002 1.00 96.88 167 GLY A C 1
ATOM 1337 O O . GLY A 1 167 ? -8.078 -9.058 -22.669 1.00 96.88 167 GLY A O 1
ATOM 1338 N N . GLU A 1 168 ? -7.585 -7.092 -21.708 1.00 97.56 168 GLU A N 1
ATOM 1339 C CA . GLU A 1 168 ? -6.213 -7.014 -22.214 1.00 97.56 168 GLU A CA 1
ATOM 1340 C C . GLU A 1 168 ? -5.207 -7.498 -21.173 1.00 97.56 168 GLU A C 1
ATOM 1342 O O . GLU A 1 168 ? -5.291 -7.141 -19.993 1.00 97.56 168 GLU A O 1
ATOM 1347 N N . VAL A 1 169 ? -4.216 -8.278 -21.606 1.00 98.25 169 VAL A N 1
ATOM 1348 C CA . VAL A 1 169 ? -3.107 -8.690 -20.741 1.00 98.25 169 VAL A CA 1
ATOM 1349 C C . VAL A 1 169 ? -2.241 -7.463 -20.446 1.00 98.25 169 VAL A C 1
ATOM 1351 O O . VAL A 1 169 ? -1.522 -6.971 -21.310 1.00 98.25 169 VAL A O 1
ATOM 1354 N N . ALA A 1 170 ? -2.321 -6.955 -19.217 1.00 98.19 170 ALA A N 1
ATOM 1355 C CA . ALA A 1 170 ? -1.652 -5.728 -18.793 1.00 98.19 170 ALA A CA 1
ATOM 1356 C C . ALA A 1 170 ? -0.259 -5.975 -18.210 1.00 98.19 170 ALA A C 1
ATOM 1358 O O . ALA A 1 170 ? 0.623 -5.125 -18.345 1.00 98.19 170 ALA A O 1
ATOM 1359 N N . TYR A 1 171 ? -0.062 -7.127 -17.574 1.00 98.25 171 TYR A N 1
ATOM 1360 C CA . TYR A 1 171 ? 1.207 -7.529 -16.980 1.00 98.25 171 TYR A CA 1
ATOM 1361 C C . TYR A 1 171 ? 1.360 -9.047 -17.025 1.00 98.25 171 TYR A C 1
ATOM 1363 O O . TYR A 1 171 ? 0.393 -9.751 -16.737 1.00 98.25 171 TYR A O 1
ATOM 1371 N N . VAL A 1 172 ? 2.559 -9.529 -17.353 1.00 96.25 172 VAL A N 1
ATOM 1372 C CA . VAL A 1 172 ? 2.977 -10.940 -17.256 1.00 96.25 172 VAL A CA 1
ATOM 1373 C C . VAL A 1 172 ? 4.463 -10.978 -16.914 1.00 96.25 172 VAL A C 1
ATOM 1375 O O . VAL A 1 172 ? 5.243 -10.284 -17.570 1.00 96.25 172 VAL A O 1
ATOM 1378 N N . GLU A 1 173 ? 4.851 -11.790 -15.927 1.00 89.75 173 GLU A N 1
ATOM 1379 C CA . GLU A 1 173 ? 6.250 -12.185 -15.667 1.00 89.75 173 GLU A CA 1
ATOM 1380 C C . GLU A 1 173 ? 7.249 -11.013 -15.680 1.00 89.75 173 GLU A C 1
ATOM 1382 O O . GLU A 1 173 ? 8.191 -10.946 -16.478 1.00 89.75 173 GLU A O 1
ATOM 1387 N N . GLY A 1 174 ? 7.000 -10.004 -14.842 1.00 91.19 174 GLY A N 1
ATOM 1388 C CA . GLY A 1 174 ? 7.891 -8.847 -14.720 1.00 91.19 174 GLY A CA 1
ATOM 1389 C C . GLY A 1 174 ? 7.800 -7.821 -15.855 1.00 91.19 174 GLY A C 1
ATOM 1390 O O . GLY A 1 174 ? 8.579 -6.867 -15.859 1.00 91.19 174 GLY A O 1
ATOM 1391 N N . LYS A 1 175 ? 6.861 -7.954 -16.802 1.00 95.56 175 LYS A N 1
ATOM 1392 C CA . LYS A 1 175 ? 6.685 -7.014 -17.924 1.00 95.56 175 LYS A CA 1
ATOM 1393 C C . LYS A 1 175 ? 5.289 -6.405 -17.938 1.00 95.56 175 LYS A C 1
ATOM 1395 O O . LYS A 1 175 ? 4.293 -7.118 -17.958 1.00 95.56 175 LYS A O 1
ATOM 1400 N N . VAL A 1 176 ? 5.222 -5.075 -18.000 1.00 97.25 176 VAL A N 1
ATOM 1401 C CA . VAL A 1 176 ? 3.985 -4.336 -18.304 1.00 97.25 176 VAL A CA 1
ATOM 1402 C C . VAL A 1 176 ? 3.814 -4.278 -19.821 1.00 97.25 176 VAL A C 1
ATOM 1404 O O . VAL A 1 176 ? 4.742 -3.888 -20.527 1.00 97.25 176 VAL A O 1
ATOM 1407 N N . LEU A 1 177 ? 2.640 -4.676 -20.312 1.00 97.06 177 LEU A N 1
ATOM 1408 C CA . LEU A 1 177 ? 2.348 -4.845 -21.743 1.00 97.06 177 LEU A CA 1
ATOM 1409 C C . LEU A 1 177 ? 1.368 -3.800 -22.298 1.00 97.06 177 LEU A C 1
ATOM 1411 O O . LEU A 1 177 ? 1.217 -3.676 -23.511 1.00 97.06 177 LEU A O 1
ATOM 1415 N N . VAL A 1 178 ? 0.726 -3.020 -21.428 1.00 97.00 178 VAL A N 1
ATOM 1416 C CA . VAL A 1 178 ? -0.139 -1.902 -21.827 1.00 97.00 178 VAL A CA 1
ATOM 1417 C C . VAL A 1 178 ? 0.633 -0.585 -21.862 1.00 97.00 178 VAL A C 1
ATOM 1419 O O . VAL A 1 178 ? 1.490 -0.317 -21.021 1.00 97.00 178 VAL A O 1
ATOM 1422 N N . ASN A 1 179 ? 0.294 0.270 -22.825 1.00 96.44 179 ASN A N 1
ATOM 1423 C CA . ASN A 1 179 ? 0.952 1.563 -23.006 1.00 96.44 179 ASN A CA 1
ATOM 1424 C C . ASN A 1 179 ? 0.449 2.628 -22.010 1.00 96.44 179 ASN A C 1
ATOM 1426 O O . ASN A 1 179 ? -0.710 2.578 -21.573 1.00 96.44 179 ASN A O 1
ATOM 1430 N N . PRO A 1 180 ? 1.271 3.650 -21.689 1.00 97.12 180 PRO A N 1
ATOM 1431 C CA . PRO A 1 180 ? 0.804 4.843 -20.990 1.00 97.12 180 PRO A CA 1
ATOM 1432 C C . PRO A 1 180 ? -0.445 5.432 -21.661 1.00 97.12 180 PRO A C 1
ATOM 1434 O O . PRO A 1 180 ? -0.504 5.551 -22.881 1.00 97.12 180 PRO A O 1
ATOM 1437 N N . GLY A 1 181 ? -1.452 5.783 -20.858 1.00 95.06 181 GLY A N 1
ATOM 1438 C CA . GLY A 1 181 ? -2.757 6.243 -21.349 1.00 95.06 181 GLY A CA 1
ATOM 1439 C C . GLY A 1 181 ? -3.822 5.147 -21.478 1.00 95.06 181 GLY A C 1
ATOM 1440 O O . GLY A 1 181 ? -4.988 5.473 -21.665 1.00 95.06 181 GLY A O 1
ATOM 1441 N N . PHE A 1 182 ? -3.476 3.864 -21.299 1.00 96.69 182 PHE A N 1
ATOM 1442 C CA . PHE A 1 182 ? -4.475 2.786 -21.247 1.00 96.69 182 PHE A CA 1
ATOM 1443 C C . PHE A 1 182 ? -5.422 2.906 -20.036 1.00 96.69 182 PHE A C 1
ATOM 1445 O O . PHE A 1 182 ? -6.566 2.457 -20.084 1.00 96.69 182 PHE A O 1
ATOM 1452 N N . GLY A 1 183 ? -4.967 3.494 -18.925 1.00 95.12 183 GLY A N 1
ATOM 1453 C CA . GLY A 1 183 ? -5.801 3.752 -17.748 1.00 95.12 183 GLY A CA 1
ATOM 1454 C C . GLY A 1 183 ? -6.987 4.670 -18.062 1.00 95.12 183 GLY A C 1
ATOM 1455 O O . GLY A 1 183 ? -6.867 5.604 -18.846 1.00 95.12 183 GLY A O 1
ATOM 1456 N N . GLN A 1 184 ? -8.135 4.415 -17.432 1.00 92.62 184 GLN A N 1
ATOM 1457 C CA . GLN A 1 184 ? -9.343 5.227 -17.594 1.00 92.62 184 GLN A CA 1
ATOM 1458 C C . GLN A 1 184 ? -9.782 5.793 -16.246 1.00 92.62 184 GLN A C 1
ATOM 1460 O O . GLN A 1 184 ? -9.688 5.115 -15.221 1.00 92.62 184 GLN A O 1
ATOM 1465 N N . ASN A 1 185 ? -10.301 7.019 -16.255 1.00 91.69 185 ASN A N 1
ATOM 1466 C CA . ASN A 1 185 ? -10.900 7.619 -15.073 1.00 91.69 185 ASN A CA 1
ATOM 1467 C C . ASN A 1 185 ? -12.258 6.961 -14.779 1.00 91.69 185 ASN A C 1
ATOM 1469 O O . ASN A 1 185 ? -13.226 7.107 -15.525 1.00 91.69 185 ASN A O 1
ATOM 1473 N N . ILE A 1 186 ? -12.334 6.250 -13.656 1.00 88.94 186 ILE A N 1
ATOM 1474 C CA . ILE A 1 186 ? -13.534 5.522 -13.233 1.00 88.94 186 ILE A CA 1
ATOM 1475 C C . ILE A 1 186 ? -14.729 6.435 -12.922 1.00 88.94 186 ILE A C 1
ATOM 1477 O O . ILE A 1 186 ? -15.871 5.986 -13.023 1.00 88.94 186 ILE A O 1
ATOM 1481 N N . ARG A 1 187 ? -14.503 7.712 -12.582 1.00 82.25 187 ARG A N 1
ATOM 1482 C CA . ARG A 1 187 ? -15.588 8.675 -12.330 1.00 82.25 187 ARG A CA 1
ATOM 1483 C C . ARG A 1 187 ? -16.302 9.055 -13.625 1.00 82.25 187 ARG A C 1
ATOM 1485 O O . ARG A 1 187 ? -17.529 9.123 -13.644 1.00 82.25 187 ARG A O 1
ATOM 1492 N N . ASP A 1 188 ? -15.564 9.182 -14.724 1.00 84.12 188 ASP A N 1
ATOM 1493 C CA . ASP A 1 188 ? -16.136 9.512 -16.036 1.00 84.12 188 ASP A CA 1
ATOM 1494 C C . ASP A 1 188 ? -17.018 8.370 -16.563 1.00 84.12 188 ASP A C 1
ATOM 1496 O O . ASP A 1 188 ? -18.062 8.600 -17.178 1.00 84.12 188 ASP A O 1
ATOM 1500 N N . ILE A 1 189 ? -16.637 7.123 -16.263 1.00 74.50 189 ILE A N 1
ATOM 1501 C CA . ILE A 1 189 ? -17.418 5.925 -16.595 1.00 74.50 189 ILE A CA 1
ATOM 1502 C C . ILE A 1 189 ? -18.756 5.934 -15.841 1.00 74.50 189 ILE A C 1
ATOM 1504 O O . ILE A 1 189 ? -19.799 5.687 -16.442 1.00 74.50 189 ILE A O 1
ATOM 1508 N N . GLN A 1 190 ? -18.759 6.287 -14.550 1.00 62.53 190 GLN A N 1
ATOM 1509 C CA . GLN A 1 190 ? -19.990 6.374 -13.752 1.00 62.53 190 GLN A CA 1
ATOM 1510 C C . GLN A 1 190 ? -20.969 7.431 -14.275 1.00 62.53 190 GLN A C 1
ATOM 1512 O O . GLN A 1 190 ? -22.180 7.201 -14.262 1.00 62.53 190 GLN A O 1
ATOM 1517 N N . HIS A 1 191 ? -20.462 8.571 -14.753 1.00 60.06 191 HIS A N 1
ATOM 1518 C CA . HIS A 1 191 ? -21.299 9.616 -15.343 1.00 60.06 191 HIS A CA 1
ATOM 1519 C C . HIS A 1 191 ? -21.945 9.167 -16.659 1.00 60.06 191 HIS A C 1
ATOM 1521 O O . HIS A 1 191 ? -23.136 9.403 -16.852 1.00 60.06 191 HIS A O 1
ATOM 1527 N N . LYS A 1 192 ? -21.217 8.456 -17.530 1.00 57.44 192 LYS A N 1
ATOM 1528 C CA . LYS A 1 192 ? -21.775 7.943 -18.795 1.00 57.44 192 LYS A CA 1
ATOM 1529 C C . LYS A 1 192 ? -22.883 6.911 -18.580 1.00 57.44 192 LYS A C 1
ATOM 1531 O O . LYS A 1 192 ? -23.888 6.955 -19.282 1.00 57.44 192 LYS A O 1
ATOM 1536 N N . THR A 1 193 ? -22.752 6.039 -17.582 1.00 57.09 193 THR A N 1
ATOM 1537 C CA . THR A 1 193 ? -23.778 5.026 -17.276 1.00 57.09 193 THR A CA 1
ATOM 1538 C C . THR A 1 193 ? -25.058 5.638 -16.694 1.00 57.09 193 THR A C 1
ATOM 1540 O O . THR A 1 193 ? -26.137 5.092 -16.896 1.00 57.09 193 THR A O 1
ATOM 1543 N N . LYS A 1 194 ? -24.973 6.788 -16.006 1.00 51.94 194 LYS A N 1
ATOM 1544 C CA . LYS A 1 194 ? -26.150 7.496 -15.465 1.00 51.94 194 LYS A CA 1
ATOM 1545 C C . LYS A 1 194 ? -26.914 8.339 -16.496 1.00 51.94 194 LYS A C 1
ATOM 1547 O O . LYS A 1 194 ? -28.062 8.673 -16.236 1.00 51.94 194 LYS A O 1
ATOM 1552 N N . VAL A 1 195 ? -26.296 8.698 -17.624 1.00 46.75 195 VAL A N 1
ATOM 1553 C CA . VAL A 1 195 ? -26.852 9.644 -18.620 1.00 46.75 195 VAL A CA 1
ATOM 1554 C C . VAL A 1 195 ? -27.340 8.932 -19.899 1.00 46.75 195 VAL A C 1
ATOM 1556 O O . VAL A 1 195 ? -27.673 9.579 -20.888 1.00 46.75 195 VAL A O 1
ATOM 1559 N N . ALA A 1 196 ? -27.432 7.597 -19.912 1.00 33.41 196 ALA A N 1
ATOM 1560 C CA . ALA A 1 196 ? -28.049 6.889 -21.036 1.00 33.41 196 ALA A CA 1
ATOM 1561 C C . ALA A 1 196 ? -29.526 7.330 -21.204 1.00 33.41 196 ALA A C 1
ATOM 1563 O O . ALA A 1 196 ? -30.252 7.391 -20.208 1.00 33.41 196 ALA A O 1
ATOM 1564 N N . PRO A 1 197 ? -29.979 7.671 -22.427 1.00 40.59 197 PRO A N 1
ATOM 1565 C CA . PRO A 1 197 ? -31.282 8.284 -22.635 1.00 40.59 197 PRO A CA 1
ATOM 1566 C C . PRO A 1 197 ? -32.395 7.288 -22.312 1.00 40.59 197 PRO A C 1
ATOM 1568 O O . PRO A 1 197 ? -32.456 6.188 -22.861 1.00 40.59 197 PRO A O 1
ATOM 1571 N N . THR A 1 198 ? -33.316 7.701 -21.444 1.00 38.81 198 THR A N 1
ATOM 1572 C CA . THR A 1 198 ? -34.635 7.083 -21.327 1.00 38.81 198 THR A CA 1
ATOM 1573 C C . THR A 1 198 ? -35.326 7.200 -22.680 1.00 38.81 198 THR A C 1
ATOM 1575 O O . THR A 1 198 ? -35.823 8.269 -23.036 1.00 38.81 198 THR A O 1
ATOM 1578 N N . HIS A 1 199 ? -35.356 6.114 -23.452 1.00 39.56 199 HIS A N 1
ATOM 1579 C CA . HIS A 1 199 ? -36.307 5.988 -24.547 1.00 39.56 199 HIS A CA 1
ATOM 1580 C C . HIS A 1 199 ? -37.708 6.056 -23.933 1.00 39.56 199 HIS A C 1
ATOM 1582 O O . HIS A 1 199 ? -38.192 5.095 -23.337 1.00 39.56 199 HIS A O 1
ATOM 1588 N N . HIS A 1 200 ? -38.344 7.223 -24.023 1.00 37.09 200 HIS A N 1
ATOM 1589 C CA . HIS A 1 200 ? -39.761 7.359 -23.738 1.00 37.09 200 HIS A CA 1
ATOM 1590 C C . HIS A 1 200 ? -40.526 6.499 -24.745 1.00 37.09 200 HIS A C 1
ATOM 1592 O O . HIS A 1 200 ? -40.694 6.872 -25.904 1.00 37.09 200 HIS A O 1
ATOM 1598 N N . HIS A 1 201 ? -40.987 5.334 -24.292 1.00 35.50 201 HIS A N 1
ATOM 1599 C CA . HIS A 1 201 ? -42.079 4.629 -24.940 1.00 35.50 201 HIS A CA 1
ATOM 1600 C C . HIS A 1 201 ? -43.317 5.528 -24.875 1.00 35.50 201 HIS A C 1
ATOM 1602 O O . HIS A 1 201 ? -43.935 5.684 -23.824 1.00 35.50 201 HIS A O 1
ATOM 1608 N N . ILE A 1 202 ? -43.657 6.142 -26.005 1.00 34.62 202 ILE A N 1
ATOM 1609 C CA . ILE A 1 202 ? -44.973 6.738 -26.217 1.00 34.62 202 ILE A CA 1
ATOM 1610 C C . ILE A 1 202 ? -45.951 5.566 -26.403 1.00 34.62 202 ILE A C 1
ATOM 1612 O O . ILE A 1 202 ? -45.704 4.724 -27.273 1.00 34.62 202 ILE A O 1
ATOM 1616 N N . PRO A 1 203 ? -47.047 5.464 -25.631 1.00 31.38 203 PRO A N 1
ATOM 1617 C CA . PRO A 1 203 ? -48.071 4.467 -25.898 1.00 31.38 203 PRO A CA 1
ATOM 1618 C C . PRO A 1 203 ? -48.863 4.904 -27.134 1.00 31.38 203 PRO A C 1
ATOM 1620 O O . PRO A 1 203 ? -49.516 5.947 -27.120 1.00 31.38 203 PRO A O 1
ATOM 1623 N N . LEU A 1 204 ? -48.814 4.112 -28.205 1.00 30.42 204 LEU A N 1
ATOM 1624 C CA . LEU A 1 204 ? -49.732 4.250 -29.334 1.00 30.42 204 LEU A CA 1
ATOM 1625 C C . LEU A 1 204 ? -51.105 3.717 -28.914 1.00 30.42 204 LEU A C 1
ATOM 1627 O O . LEU A 1 204 ? -51.303 2.514 -28.752 1.00 30.42 204 LEU A O 1
ATOM 1631 N N . THR A 1 205 ? -52.046 4.635 -28.718 1.00 29.05 205 THR A N 1
ATOM 1632 C CA . THR A 1 205 ? -53.469 4.347 -28.570 1.00 29.05 205 THR A CA 1
ATOM 1633 C C . THR A 1 205 ? -54.067 3.925 -29.910 1.00 29.05 205 THR A C 1
ATOM 1635 O O . THR A 1 205 ? -53.851 4.544 -30.950 1.00 29.05 205 THR A O 1
ATOM 1638 N N . SER A 1 206 ? -54.844 2.846 -29.876 1.00 32.94 206 SER A N 1
ATOM 1639 C CA . SER A 1 206 ? -55.611 2.341 -31.007 1.00 32.94 206 SER A CA 1
ATOM 1640 C C . SER A 1 206 ? -56.860 3.191 -31.249 1.00 32.94 206 SER A C 1
ATOM 1642 O O . SER A 1 206 ? -57.739 3.215 -30.387 1.00 32.94 206 SER A O 1
ATOM 1644 N N . SER A 1 207 ? -57.010 3.775 -32.440 1.00 29.25 207 SER A N 1
ATOM 1645 C CA . SER A 1 207 ? -58.337 4.006 -33.025 1.00 29.25 207 SER A CA 1
ATOM 1646 C C . SER A 1 207 ? -58.283 4.350 -34.519 1.00 29.25 207 SER A C 1
ATOM 1648 O O . SER A 1 207 ? -57.821 5.419 -34.898 1.00 29.25 207 SER A O 1
ATOM 1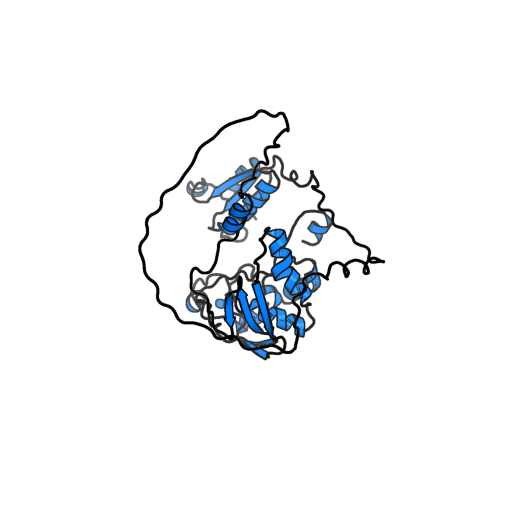650 N N . GLN A 1 208 ? -58.921 3.466 -35.291 1.00 29.22 208 GLN A N 1
ATOM 1651 C CA . GLN A 1 208 ? -59.791 3.731 -36.447 1.00 29.22 208 GLN A CA 1
ATOM 1652 C C . GLN A 1 208 ? -59.202 3.884 -37.864 1.00 29.22 208 GLN A C 1
ATOM 1654 O O . GLN A 1 208 ? -58.152 4.456 -38.123 1.00 29.22 208 GLN A O 1
ATOM 1659 N N . ILE A 1 209 ? -59.968 3.255 -38.755 1.00 29.05 209 ILE A N 1
ATOM 1660 C CA . ILE A 1 209 ? -59.759 2.839 -40.142 1.00 29.05 209 ILE A CA 1
ATOM 1661 C C . ILE A 1 209 ? -60.182 3.956 -41.102 1.00 29.05 209 ILE A C 1
ATOM 1663 O O . ILE A 1 209 ? -61.248 4.523 -40.888 1.00 29.05 209 ILE A O 1
ATOM 1667 N N . SER A 1 210 ? -59.468 4.147 -42.219 1.00 24.92 210 SER A N 1
ATOM 1668 C CA . SER A 1 210 ? -60.092 4.453 -43.523 1.00 24.92 210 SER A CA 1
ATOM 1669 C C . SER A 1 210 ? -59.100 4.378 -44.690 1.00 24.92 210 SER A C 1
ATOM 1671 O O . SER A 1 210 ? -57.891 4.492 -44.517 1.00 24.92 210 SER A O 1
ATOM 1673 N N . THR A 1 211 ? -59.677 4.114 -45.856 1.00 25.41 211 THR A N 1
ATOM 1674 C CA . THR A 1 211 ? -59.187 3.468 -47.074 1.00 25.41 211 THR A CA 1
ATOM 1675 C C . THR A 1 211 ? -58.499 4.379 -48.107 1.00 25.41 211 THR A C 1
ATOM 1677 O O . THR A 1 211 ? -58.707 5.587 -48.129 1.00 25.41 211 THR A O 1
ATOM 1680 N N . ASP A 1 212 ? -57.800 3.700 -49.027 1.00 25.22 212 ASP A N 1
ATOM 1681 C CA . ASP A 1 212 ? -57.584 4.005 -50.455 1.00 25.22 212 ASP A CA 1
ATOM 1682 C C . ASP A 1 212 ? -56.388 4.849 -50.965 1.00 25.22 212 ASP A C 1
ATOM 1684 O O . ASP A 1 212 ? -56.203 6.020 -50.656 1.00 25.22 212 ASP A O 1
ATOM 1688 N N . ALA A 1 213 ? -55.700 4.200 -51.925 1.00 26.11 213 ALA A N 1
ATOM 1689 C CA . ALA A 1 213 ? -55.240 4.700 -53.233 1.00 26.11 213 ALA A CA 1
ATOM 1690 C C . ALA A 1 213 ? -53.747 5.058 -53.500 1.00 26.11 213 ALA A C 1
ATOM 1692 O O . ALA A 1 213 ? -53.300 6.177 -53.298 1.00 26.11 213 ALA A O 1
ATOM 1693 N N . ILE A 1 214 ? -53.067 4.098 -54.159 1.00 25.27 214 ILE A N 1
ATOM 1694 C CA . ILE A 1 214 ? -52.449 4.170 -55.516 1.00 25.27 214 ILE A CA 1
ATOM 1695 C C . ILE A 1 214 ? -51.107 4.932 -55.769 1.00 25.27 214 ILE A C 1
ATOM 1697 O O . ILE A 1 214 ? -51.002 6.140 -55.615 1.00 25.27 214 ILE A O 1
ATOM 1701 N N . CYS A 1 215 ? -50.181 4.174 -56.406 1.00 22.81 215 CYS A N 1
ATOM 1702 C CA . CYS A 1 215 ? -49.146 4.509 -57.431 1.00 22.81 215 CYS A CA 1
ATOM 1703 C C . CYS A 1 215 ? -47.641 4.703 -57.079 1.00 22.81 215 CYS A C 1
ATOM 1705 O O . CYS A 1 215 ? -47.227 5.804 -56.757 1.00 22.81 215 CYS A O 1
ATOM 1707 N N . LYS A 1 216 ? -46.844 3.624 -57.311 1.00 26.16 216 LYS A N 1
ATOM 1708 C CA . LYS A 1 216 ? -45.703 3.418 -58.279 1.00 26.16 216 LYS A CA 1
ATOM 1709 C C . LYS A 1 216 ? -44.539 4.470 -58.403 1.00 26.16 216 LYS A C 1
ATOM 1711 O O . LYS A 1 216 ? -44.776 5.641 -58.168 1.00 26.16 216 LYS A O 1
ATOM 1716 N N . PRO A 1 217 ? -43.375 4.157 -59.046 1.00 30.95 217 PRO A N 1
ATOM 1717 C CA . PRO A 1 217 ? -42.256 3.257 -58.687 1.00 30.95 217 PRO A CA 1
ATOM 1718 C C . PRO A 1 217 ? -40.834 3.918 -58.858 1.00 30.95 217 PRO A C 1
ATOM 1720 O O . PRO A 1 217 ? -40.722 5.087 -59.206 1.00 30.95 217 PRO A O 1
ATOM 1723 N N . LEU A 1 218 ? -39.756 3.142 -58.628 1.00 33.34 218 LEU A N 1
ATOM 1724 C CA . LEU A 1 218 ? -38.295 3.406 -58.827 1.00 33.34 218 LEU A CA 1
ATOM 1725 C C . LEU A 1 218 ? -37.865 3.974 -60.214 1.00 33.34 218 LEU A C 1
ATOM 1727 O O . LEU A 1 218 ? -38.642 3.868 -61.165 1.00 33.34 218 LEU A O 1
ATOM 1731 N N . PRO A 1 219 ? -36.630 4.528 -60.369 1.00 33.44 219 PRO A N 1
ATOM 1732 C CA . PRO A 1 219 ? -35.447 3.758 -60.868 1.00 33.44 219 PRO A CA 1
ATOM 1733 C C . PRO A 1 219 ? -34.106 4.181 -60.191 1.00 33.44 219 PRO A C 1
ATOM 1735 O O . PRO A 1 219 ? -34.007 5.296 -59.694 1.00 33.44 219 PRO A O 1
ATOM 1738 N N . LEU A 1 220 ? -33.054 3.376 -59.965 1.00 26.45 220 LEU A N 1
ATOM 1739 C CA . LEU A 1 220 ? -32.259 2.388 -60.733 1.00 26.45 220 LEU A CA 1
ATOM 1740 C C . LEU A 1 220 ? -31.304 2.987 -61.795 1.00 26.45 220 LEU A C 1
ATOM 1742 O O . LEU A 1 220 ? -31.777 3.502 -62.800 1.00 26.45 220 LEU A O 1
ATOM 1746 N N . LEU A 1 221 ? -29.984 2.886 -61.539 1.00 28.25 221 LEU A N 1
ATOM 1747 C CA . LEU A 1 221 ? -28.832 2.638 -62.449 1.00 28.25 221 LEU A CA 1
ATOM 1748 C C . LEU A 1 221 ? -27.551 2.625 -61.561 1.00 28.25 221 LEU A C 1
ATOM 1750 O O . LEU A 1 221 ? -27.310 3.603 -60.860 1.00 28.25 221 LEU A O 1
ATOM 1754 N N . ASP A 1 222 ? -26.852 1.513 -61.302 1.00 25.58 222 ASP A N 1
ATOM 1755 C CA . ASP A 1 222 ? -25.993 0.624 -62.127 1.00 25.58 222 ASP A CA 1
ATOM 1756 C C . ASP A 1 222 ? -24.511 1.034 -62.230 1.00 25.58 222 ASP A C 1
ATOM 1758 O O . ASP A 1 222 ? -24.183 2.182 -62.518 1.00 25.58 222 ASP A O 1
ATOM 1762 N N . GLY A 1 223 ? -23.631 0.028 -62.083 1.00 25.48 223 GLY A N 1
ATOM 1763 C CA . GLY A 1 223 ? -22.230 0.037 -62.537 1.00 25.48 223 GLY A CA 1
ATOM 1764 C C . GLY A 1 223 ? -21.207 -0.423 -61.485 1.00 25.48 223 GLY A C 1
ATOM 1765 O O . GLY A 1 223 ? -20.661 0.418 -60.786 1.00 25.48 223 GLY A O 1
ATOM 1766 N N . LEU A 1 224 ? -21.021 -1.740 -61.266 1.00 24.91 224 LEU A N 1
ATOM 1767 C CA . LEU A 1 224 ? -19.904 -2.572 -61.798 1.00 24.91 224 LEU A CA 1
ATOM 1768 C C . LEU A 1 224 ? -18.547 -2.264 -61.098 1.00 24.91 224 LEU A C 1
ATOM 1770 O O . LEU A 1 224 ? -18.097 -1.131 -61.116 1.00 24.91 224 LEU A O 1
ATOM 1774 N N . LEU A 1 225 ? -17.804 -3.175 -60.449 1.00 26.09 225 LEU A N 1
ATOM 1775 C CA . LEU A 1 225 ? -17.374 -4.531 -60.824 1.00 26.09 225 LEU A CA 1
ATOM 1776 C C . LEU A 1 225 ? -16.882 -5.324 -59.585 1.00 26.09 225 LEU A C 1
ATOM 1778 O O . LEU A 1 225 ? -16.249 -4.765 -58.693 1.00 26.09 225 LEU A O 1
ATOM 1782 N N . SER A 1 226 ? -17.085 -6.645 -59.595 1.00 27.28 226 SER A N 1
ATOM 1783 C CA . SER A 1 226 ? -16.293 -7.656 -58.861 1.00 27.28 226 SER A CA 1
ATOM 1784 C C . SER A 1 226 ? -15.558 -8.554 -59.870 1.00 27.28 226 SER A C 1
ATOM 1786 O O . SER A 1 226 ? -15.917 -8.555 -61.050 1.00 27.28 226 SER A O 1
ATOM 1788 N N . PRO A 1 227 ? -14.569 -9.348 -59.427 1.00 31.55 227 PRO A N 1
ATOM 1789 C CA . PRO A 1 227 ? -14.601 -10.794 -59.709 1.00 31.55 227 PRO A CA 1
ATOM 1790 C C . PRO A 1 227 ? -14.211 -11.624 -58.461 1.00 31.55 227 PRO A C 1
ATOM 1792 O O . PRO A 1 227 ? -13.223 -11.330 -57.799 1.00 31.55 227 PRO A O 1
ATOM 1795 N N . ASN A 1 228 ? -15.084 -12.516 -57.976 1.00 24.28 228 ASN A N 1
ATOM 1796 C CA . ASN A 1 228 ? -15.231 -13.949 -58.315 1.00 24.28 228 ASN A CA 1
ATOM 1797 C C . ASN A 1 228 ? -14.061 -14.852 -57.879 1.00 24.28 228 ASN A C 1
ATOM 1799 O O . ASN A 1 228 ? -12.985 -14.762 -58.460 1.00 24.28 228 ASN A O 1
ATOM 1803 N N . TYR A 1 229 ? -14.333 -15.818 -56.985 1.00 23.67 229 TYR A N 1
ATOM 1804 C CA . TYR A 1 229 ? -14.074 -17.240 -57.271 1.00 23.67 229 TYR A CA 1
ATOM 1805 C C . TYR A 1 229 ? -14.890 -18.196 -56.375 1.00 23.67 229 TYR A C 1
ATOM 1807 O O . TYR A 1 229 ? -15.186 -17.901 -55.219 1.00 23.67 229 TYR A O 1
ATOM 1815 N N . GLU A 1 230 ? -15.283 -19.316 -56.980 1.00 23.73 230 GLU A N 1
ATOM 1816 C CA . GLU A 1 230 ? -16.375 -20.234 -56.633 1.00 23.73 230 GLU A CA 1
ATOM 1817 C C . GLU A 1 230 ? -15.994 -21.394 -55.686 1.00 23.73 230 GLU A C 1
ATOM 1819 O O . GLU A 1 230 ? -14.835 -21.786 -55.566 1.00 23.73 230 GLU A O 1
ATOM 1824 N N . LYS A 1 231 ? -17.027 -21.988 -55.067 1.00 23.22 231 LYS A N 1
ATOM 1825 C CA . LYS A 1 231 ? -17.030 -23.298 -54.381 1.00 23.22 231 LYS A CA 1
ATOM 1826 C C . LYS A 1 231 ? -17.292 -24.447 -55.369 1.00 23.22 231 LYS A C 1
ATOM 1828 O O . LYS A 1 231 ? -18.016 -24.239 -56.340 1.00 23.22 231 LYS A O 1
ATOM 1833 N N . PRO A 1 232 ? -16.961 -25.693 -54.980 1.00 24.86 232 PRO A N 1
ATOM 1834 C CA . PRO A 1 232 ? -17.843 -26.825 -55.265 1.00 24.86 232 PRO A CA 1
ATOM 1835 C C . PRO A 1 232 ? -18.267 -27.598 -53.998 1.00 24.86 232 PRO A C 1
ATOM 1837 O O . PRO A 1 232 ? -17.475 -27.845 -53.092 1.00 24.86 232 PRO A O 1
ATOM 1840 N N . ASN A 1 233 ? -19.546 -27.988 -53.967 1.00 22.89 233 ASN A N 1
ATOM 1841 C CA . ASN A 1 233 ? -20.176 -28.933 -53.034 1.00 22.89 233 ASN A CA 1
ATOM 1842 C C . ASN A 1 233 ? -20.072 -30.358 -53.592 1.00 22.89 233 ASN A C 1
ATOM 1844 O O . ASN A 1 233 ? -20.506 -30.529 -54.727 1.00 22.89 233 ASN A O 1
ATOM 1848 N N . ILE A 1 234 ? -19.696 -31.366 -52.786 1.00 25.17 234 ILE A N 1
ATOM 1849 C CA . ILE A 1 234 ? -20.258 -32.735 -52.861 1.00 25.17 234 ILE A CA 1
ATOM 1850 C C . ILE A 1 234 ? -20.323 -33.373 -51.454 1.00 25.17 234 ILE A C 1
ATOM 1852 O O . ILE A 1 234 ? -19.308 -33.546 -50.794 1.00 25.17 234 ILE A O 1
ATOM 1856 N N . HIS A 1 235 ? -21.563 -33.708 -51.083 1.00 24.14 235 HIS A N 1
ATOM 1857 C CA . HIS A 1 235 ? -22.123 -34.728 -50.181 1.00 24.14 235 HIS A CA 1
ATOM 1858 C C . HIS A 1 235 ? -21.565 -35.082 -48.785 1.00 24.14 235 HIS A C 1
ATOM 1860 O O . HIS A 1 235 ? -20.420 -35.461 -48.577 1.00 24.14 235 HIS A O 1
ATOM 1866 N N . ALA A 1 236 ? -22.543 -35.061 -47.873 1.00 22.47 236 ALA A N 1
ATOM 1867 C CA . ALA A 1 236 ? -22.592 -35.442 -46.471 1.00 22.47 236 ALA A CA 1
ATOM 1868 C C . ALA A 1 236 ? -22.207 -36.894 -46.144 1.00 22.47 236 ALA A C 1
ATOM 1870 O O . ALA A 1 236 ? -22.610 -37.811 -46.853 1.00 22.47 236 ALA A O 1
ATOM 1871 N N . ASP A 1 237 ? -21.586 -37.085 -44.975 1.00 22.91 237 ASP A N 1
ATOM 1872 C CA . ASP A 1 237 ? -22.237 -37.794 -43.863 1.00 22.91 237 ASP A CA 1
ATOM 1873 C C . ASP A 1 237 ? -21.495 -37.580 -42.523 1.00 22.91 237 ASP A C 1
ATOM 1875 O O . ASP A 1 237 ? -20.304 -37.851 -42.432 1.00 22.91 237 ASP A O 1
ATOM 1879 N N . ARG A 1 238 ? -22.262 -37.145 -41.502 1.00 21.70 238 ARG A N 1
ATOM 1880 C CA . ARG A 1 238 ? -22.100 -37.344 -40.035 1.00 21.70 238 ARG A CA 1
ATOM 1881 C C . ARG A 1 238 ? -20.782 -36.832 -39.413 1.00 21.70 238 ARG A C 1
ATOM 1883 O O . ARG A 1 238 ? -19.716 -37.351 -39.684 1.00 21.70 238 ARG A O 1
ATOM 1890 N N . VAL A 1 239 ? -20.782 -35.832 -38.528 1.00 23.69 239 VAL A N 1
ATOM 1891 C CA . VAL A 1 239 ? -21.281 -35.883 -37.139 1.00 23.69 239 VAL A CA 1
ATOM 1892 C C . VAL A 1 239 ? -21.699 -34.477 -36.677 1.00 23.69 239 VAL A C 1
ATOM 1894 O O . VAL A 1 239 ? -21.099 -33.473 -37.043 1.00 23.69 239 VAL A O 1
ATOM 1897 N N . ILE A 1 240 ? -22.779 -34.454 -35.903 1.00 23.00 240 ILE A N 1
ATOM 1898 C CA . ILE A 1 240 ? -23.504 -33.312 -35.349 1.00 23.00 240 ILE A CA 1
ATOM 1899 C C . ILE A 1 240 ? -22.766 -32.797 -34.100 1.00 23.00 240 ILE A C 1
ATOM 1901 O O . ILE A 1 240 ? -22.632 -33.565 -33.155 1.00 23.00 240 ILE A O 1
ATOM 1905 N N . ASP A 1 241 ? -22.367 -31.522 -34.071 1.00 23.45 241 ASP A N 1
ATOM 1906 C CA . ASP A 1 241 ? -22.119 -30.776 -32.826 1.00 23.45 241 ASP A CA 1
ATOM 1907 C C . ASP A 1 241 ? -23.125 -29.622 -32.766 1.00 23.45 241 ASP A C 1
ATOM 1909 O O . ASP A 1 241 ? -23.075 -28.661 -33.538 1.00 23.45 241 ASP A O 1
ATOM 1913 N N . LEU A 1 242 ? -24.113 -29.801 -31.892 1.00 24.36 242 LEU A N 1
ATOM 1914 C CA . LEU A 1 242 ? -25.190 -28.862 -31.620 1.00 24.36 242 LEU A CA 1
ATOM 1915 C C . LEU A 1 242 ? -24.675 -27.775 -30.679 1.00 24.36 242 LEU A C 1
ATOM 1917 O O . LEU A 1 242 ? -24.296 -28.048 -29.542 1.00 24.36 242 LEU A O 1
ATOM 1921 N N . TYR A 1 243 ? -24.727 -26.533 -31.152 1.00 26.19 243 TYR A N 1
ATOM 1922 C CA . TYR A 1 243 ? -24.938 -25.387 -30.283 1.00 26.19 243 TYR A CA 1
ATOM 1923 C C . TYR A 1 243 ? -26.381 -25.449 -29.778 1.00 26.19 243 TYR A C 1
ATOM 1925 O O . TYR A 1 243 ? -27.310 -25.282 -30.565 1.00 26.19 243 TYR A O 1
ATOM 1933 N N . GLU A 1 244 ? -26.555 -25.663 -28.479 1.00 27.11 244 GLU A N 1
ATOM 1934 C CA . GLU A 1 244 ? -27.777 -25.300 -27.767 1.00 27.11 244 GLU A CA 1
ATOM 1935 C C . GLU A 1 244 ? -27.399 -24.426 -26.568 1.00 27.11 244 GLU A C 1
ATOM 1937 O O . GLU A 1 244 ? -26.700 -24.844 -25.640 1.00 27.11 244 GLU A O 1
ATOM 1942 N N . GLU A 1 245 ? -27.843 -23.172 -26.661 1.00 31.69 245 GLU A N 1
ATOM 1943 C CA . GLU A 1 245 ? -28.165 -22.303 -25.535 1.00 31.69 245 GLU A CA 1
ATOM 1944 C C . GLU A 1 245 ? -29.183 -22.995 -24.604 1.00 31.69 245 GLU A C 1
ATOM 1946 O O . GLU A 1 245 ? -29.842 -23.960 -24.982 1.00 31.69 245 GLU A O 1
ATOM 1951 N N . ASP A 1 246 ? -29.316 -22.460 -23.392 1.00 29.80 246 ASP A N 1
ATOM 1952 C CA . ASP A 1 246 ? -30.238 -22.878 -22.328 1.00 29.80 246 ASP A CA 1
ATOM 1953 C C . ASP A 1 246 ? -29.853 -24.125 -21.521 1.00 29.80 246 ASP A C 1
ATOM 1955 O O . ASP A 1 246 ? -30.212 -25.259 -21.826 1.00 29.80 246 ASP A O 1
ATOM 1959 N N . ARG A 1 247 ? -29.191 -23.873 -20.381 1.00 28.77 247 ARG A N 1
ATOM 1960 C CA . ARG A 1 247 ? -29.546 -24.403 -19.046 1.00 28.77 247 ARG A CA 1
ATOM 1961 C C . ARG A 1 247 ? -28.498 -23.971 -18.019 1.00 28.77 247 ARG A C 1
ATOM 1963 O O . ARG A 1 247 ? -27.456 -24.603 -17.895 1.00 28.77 247 ARG A O 1
ATOM 1970 N N . ASN A 1 248 ? -28.790 -22.924 -17.245 1.00 30.30 248 ASN A N 1
ATOM 1971 C CA . ASN A 1 248 ? -28.288 -22.823 -15.866 1.00 30.30 248 ASN A CA 1
ATOM 1972 C C . ASN A 1 248 ? -29.144 -21.927 -14.947 1.00 30.30 248 ASN A C 1
ATOM 1974 O O . ASN A 1 248 ? -28.656 -21.384 -13.960 1.00 30.30 248 ASN A O 1
ATOM 1978 N N . GLU A 1 249 ? -30.454 -21.847 -15.198 1.00 31.22 249 GLU A N 1
ATOM 1979 C CA . GLU A 1 249 ? -31.434 -21.497 -14.163 1.00 31.22 249 GLU A CA 1
ATOM 1980 C C . GLU A 1 249 ? -31.887 -22.774 -13.440 1.00 31.22 249 GLU A C 1
ATOM 1982 O O . GLU A 1 249 ? -32.978 -23.268 -13.693 1.00 31.22 249 GLU A O 1
ATOM 1987 N N . SER A 1 250 ? -31.032 -23.382 -12.606 1.00 30.92 250 SER A N 1
ATOM 1988 C CA . SER A 1 250 ? -31.433 -24.444 -11.647 1.00 30.92 250 SER A CA 1
ATOM 1989 C C . SER A 1 250 ? -30.324 -24.825 -10.649 1.00 30.92 250 SER A C 1
ATOM 1991 O O . SER A 1 250 ? -30.174 -25.993 -10.307 1.00 30.92 250 SER A O 1
ATOM 1993 N N . PHE A 1 251 ? -29.533 -23.866 -10.147 1.00 26.33 251 PHE A N 1
ATOM 1994 C CA . PHE A 1 251 ? -28.562 -24.151 -9.067 1.00 26.33 251 PHE A CA 1
ATOM 1995 C C . PHE A 1 251 ? -28.545 -23.144 -7.905 1.00 26.33 251 PHE A C 1
ATOM 1997 O O . PHE A 1 251 ? -27.675 -23.195 -7.041 1.00 26.33 251 PHE A O 1
ATOM 2004 N N . THR A 1 252 ? -29.552 -22.272 -7.815 1.00 28.61 252 THR A N 1
ATOM 2005 C CA . THR A 1 252 ? -29.718 -21.287 -6.726 1.00 28.61 252 THR A CA 1
ATOM 2006 C C . THR A 1 252 ? -30.850 -21.620 -5.752 1.00 28.61 252 THR A C 1
ATOM 2008 O O . THR A 1 252 ? -31.291 -20.752 -5.004 1.00 28.61 252 THR A O 1
ATOM 2011 N N . HIS A 1 253 ? -31.302 -22.877 -5.697 1.00 27.95 253 HIS A N 1
ATOM 2012 C CA . HIS A 1 253 ? -32.401 -23.278 -4.812 1.00 27.95 253 HIS A CA 1
ATOM 2013 C C . HIS A 1 253 ? -32.111 -24.553 -4.002 1.00 27.95 253 HIS A C 1
ATOM 2015 O O . HIS A 1 253 ? -32.950 -25.442 -3.913 1.00 27.95 253 HIS A O 1
ATOM 2021 N N . LEU A 1 254 ? -30.920 -24.657 -3.397 1.00 26.86 254 LEU A N 1
ATOM 2022 C CA . LEU A 1 254 ? -30.649 -25.679 -2.370 1.00 26.86 254 LEU A CA 1
ATOM 2023 C C . LEU A 1 254 ? -29.511 -25.309 -1.398 1.00 26.86 254 LEU A C 1
ATOM 2025 O O . LEU A 1 254 ? -28.695 -26.146 -1.034 1.00 26.86 254 LEU A O 1
ATOM 2029 N N . LEU A 1 255 ? -29.445 -24.050 -0.959 1.00 26.61 255 LEU A N 1
ATOM 2030 C CA . LEU A 1 255 ? -28.552 -23.625 0.134 1.00 26.61 255 LEU A CA 1
ATOM 2031 C C . LEU A 1 255 ? -29.243 -22.587 1.020 1.00 26.61 255 LEU A C 1
ATOM 2033 O O . LEU A 1 255 ? -28.746 -21.503 1.313 1.00 26.61 255 LEU A O 1
ATOM 2037 N N . GLN A 1 256 ? -30.454 -22.942 1.430 1.00 30.81 256 GLN A N 1
ATOM 2038 C CA . GLN A 1 256 ? -31.246 -22.166 2.361 1.00 30.81 256 GLN A CA 1
ATOM 2039 C C . GLN A 1 256 ? -31.750 -23.118 3.429 1.00 30.81 256 GLN A C 1
ATOM 2041 O O . GLN A 1 256 ? -32.851 -23.626 3.312 1.00 30.81 256 GLN A O 1
ATOM 2046 N N . LEU A 1 257 ? -30.908 -23.382 4.430 1.00 25.47 257 LEU A N 1
ATOM 2047 C CA . LEU A 1 257 ? -31.302 -23.788 5.776 1.00 25.47 257 LEU A CA 1
ATOM 2048 C C . LEU A 1 257 ? -30.112 -23.521 6.718 1.00 25.47 257 LEU A C 1
ATOM 2050 O O . LEU A 1 257 ? -29.016 -24.036 6.531 1.00 25.47 257 LEU A O 1
ATOM 2054 N N . THR A 1 258 ? -30.371 -22.637 7.684 1.00 31.42 258 THR A N 1
ATOM 2055 C CA . THR A 1 258 ? -29.584 -22.336 8.893 1.00 31.42 258 THR A CA 1
ATOM 2056 C C . THR A 1 258 ? -28.149 -21.826 8.715 1.00 31.42 258 THR A C 1
ATOM 2058 O O . THR A 1 258 ? -27.173 -22.520 8.968 1.00 31.42 258 THR A O 1
ATOM 2061 N N . SER A 1 259 ? -28.033 -20.533 8.426 1.00 27.34 259 SER A N 1
ATOM 2062 C CA . SER A 1 259 ? -26.989 -19.682 9.004 1.00 27.34 259 SER A CA 1
ATOM 2063 C C . SER A 1 259 ? -27.662 -18.356 9.338 1.00 27.34 259 SER A C 1
ATOM 2065 O O . SER A 1 259 ? -28.372 -17.800 8.495 1.00 27.34 259 SER A O 1
ATOM 2067 N N . HIS A 1 260 ? -27.552 -17.914 10.590 1.00 27.50 260 HIS A N 1
ATOM 2068 C CA . HIS A 1 260 ? -28.118 -16.658 11.068 1.00 27.50 260 HIS A CA 1
ATOM 2069 C C . HIS A 1 260 ? -27.533 -15.491 10.261 1.00 27.50 260 HIS A C 1
ATOM 2071 O O . HIS A 1 260 ? -26.493 -14.933 10.591 1.00 27.50 260 HIS A O 1
ATOM 2077 N N . LYS A 1 261 ? -28.220 -15.132 9.171 1.00 25.56 261 LYS A N 1
ATOM 2078 C CA . LYS A 1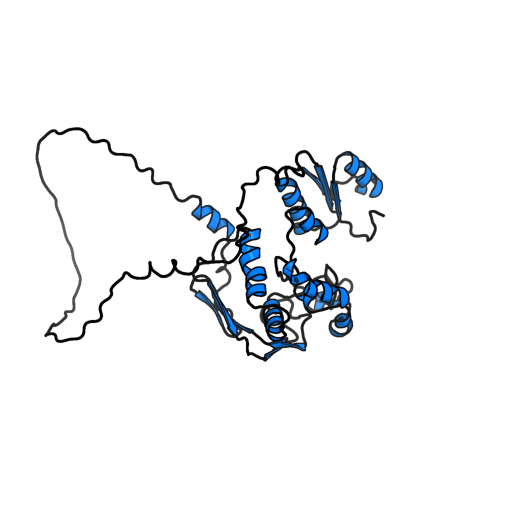 261 ? -27.991 -13.903 8.424 1.00 25.56 261 LYS A CA 1
ATOM 2079 C C . LYS A 1 261 ? -28.387 -12.740 9.322 1.00 25.56 261 LYS A C 1
ATOM 2081 O O . LYS A 1 261 ? -29.562 -12.396 9.413 1.00 25.56 261 LYS A O 1
ATOM 2086 N N . SER A 1 262 ? -27.394 -12.084 9.904 1.00 24.45 262 SER A N 1
ATOM 2087 C CA . SER A 1 262 ? -27.460 -10.643 10.114 1.00 24.45 262 SER A CA 1
ATOM 2088 C C . SER A 1 262 ? -27.506 -10.005 8.727 1.00 24.45 262 SER A C 1
ATOM 2090 O O . SER A 1 262 ? -26.487 -9.638 8.147 1.00 24.45 262 SER A O 1
ATOM 2092 N N . SER A 1 263 ? -28.693 -9.968 8.124 1.00 21.39 263 SER A N 1
ATOM 2093 C CA . SER A 1 263 ? -28.943 -9.135 6.960 1.00 21.39 263 SER A CA 1
ATOM 2094 C C . SER A 1 263 ? -28.770 -7.695 7.416 1.00 21.39 263 SER A C 1
ATOM 2096 O O . SER A 1 263 ? -29.663 -7.135 8.053 1.00 21.39 263 SER A O 1
ATOM 2098 N N . VAL A 1 264 ? -27.622 -7.094 7.109 1.00 25.53 264 VAL A N 1
ATOM 2099 C CA . VAL A 1 264 ? -27.510 -5.640 7.110 1.00 25.53 264 VAL A CA 1
ATOM 2100 C C . VAL A 1 264 ? -28.377 -5.174 5.951 1.00 25.53 264 VAL A C 1
ATOM 2102 O O . VAL A 1 264 ? -27.954 -5.097 4.798 1.00 25.53 264 VAL A O 1
ATOM 2105 N N . HIS A 1 265 ? -29.648 -4.935 6.257 1.00 22.28 265 HIS A N 1
ATOM 2106 C CA . HIS A 1 265 ? -30.426 -4.002 5.479 1.00 22.28 265 HIS A CA 1
ATOM 2107 C C . HIS A 1 265 ? -29.623 -2.704 5.482 1.00 22.28 265 HIS A C 1
ATOM 2109 O O . HIS A 1 265 ? -29.363 -2.138 6.544 1.00 22.28 265 HIS A O 1
ATOM 2115 N N . PHE A 1 266 ? -29.243 -2.216 4.301 1.00 30.25 266 PHE A N 1
ATOM 2116 C CA . PHE A 1 266 ? -29.111 -0.779 4.136 1.00 30.25 266 PHE A CA 1
ATOM 2117 C C . PHE A 1 266 ? -30.511 -0.230 4.369 1.00 30.25 266 PHE A C 1
ATOM 2119 O O . PHE A 1 266 ? -31.295 -0.053 3.435 1.00 30.25 266 PHE A O 1
ATOM 2126 N N . SER A 1 267 ? -30.848 -0.007 5.638 1.00 25.50 267 SER A N 1
ATOM 2127 C CA . SER A 1 267 ? -31.758 1.071 5.911 1.00 25.50 267 SER A CA 1
ATOM 2128 C C . SER A 1 267 ? -31.103 2.272 5.242 1.00 25.50 267 SER A C 1
ATOM 2130 O O . SER A 1 267 ? -29.931 2.588 5.476 1.00 25.50 267 SER A O 1
ATOM 2132 N N . LEU A 1 268 ? -31.846 2.931 4.363 1.00 34.66 268 LEU A N 1
ATOM 2133 C CA . LEU A 1 268 ? -31.737 4.373 4.265 1.00 34.66 268 LEU A CA 1
ATOM 2134 C C . LEU A 1 268 ? -32.101 4.899 5.660 1.00 34.66 268 LEU A C 1
ATOM 2136 O O . LEU A 1 268 ? -33.189 5.432 5.837 1.00 34.66 268 LEU A O 1
ATOM 2140 N N . ASP A 1 269 ? -31.237 4.666 6.654 1.00 36.34 269 ASP A N 1
ATOM 2141 C CA . ASP A 1 269 ? -31.459 5.123 8.008 1.00 36.34 269 ASP A CA 1
ATOM 2142 C C . ASP A 1 269 ? -31.233 6.615 7.929 1.00 36.34 269 ASP A C 1
ATOM 2144 O O . ASP A 1 269 ? -30.124 7.148 7.821 1.00 36.34 269 ASP A O 1
ATOM 2148 N N . SER A 1 270 ? -32.380 7.259 7.856 1.00 41.44 270 SER A N 1
ATOM 2149 C CA . SER A 1 270 ? -32.651 8.662 7.695 1.00 41.44 270 SER A CA 1
ATOM 2150 C C . SER A 1 270 ? -32.226 9.498 8.900 1.00 41.44 270 SER A C 1
ATOM 2152 O O . SER A 1 270 ? -32.743 10.593 9.037 1.00 41.44 270 SER A O 1
ATOM 2154 N N . ASP A 1 271 ? -31.269 9.054 9.724 1.00 46.81 271 ASP A N 1
ATOM 2155 C CA . ASP A 1 271 ? -30.864 9.792 10.931 1.00 46.81 271 ASP A CA 1
ATOM 2156 C C . ASP A 1 271 ? -29.348 9.928 11.162 1.00 46.81 271 ASP A C 1
ATOM 2158 O O . ASP A 1 271 ? -28.929 10.715 12.006 1.00 46.81 271 ASP A O 1
ATOM 2162 N N . THR A 1 272 ? -28.467 9.274 10.391 1.00 47.78 272 THR A N 1
ATOM 2163 C CA . THR A 1 272 ? -27.008 9.463 10.595 1.00 47.78 272 THR A CA 1
ATOM 2164 C C . THR A 1 272 ? -26.425 10.687 9.885 1.00 47.78 272 THR A C 1
ATOM 2166 O O . THR A 1 272 ? -25.340 11.144 10.250 1.00 47.78 272 THR A O 1
ATOM 2169 N N . ARG A 1 273 ? -27.148 11.269 8.917 1.00 49.62 273 ARG A N 1
ATOM 2170 C CA . ARG A 1 273 ? -26.701 12.428 8.116 1.00 49.62 273 ARG A CA 1
ATOM 2171 C C . ARG A 1 273 ? -26.713 13.760 8.867 1.00 49.62 273 ARG A C 1
ATOM 2173 O O . ARG A 1 273 ? -26.308 14.763 8.289 1.00 49.62 273 ARG A O 1
ATOM 2180 N N . GLU A 1 274 ? -27.176 13.783 10.116 1.00 53.59 274 GLU A N 1
ATOM 2181 C CA . GLU A 1 274 ? -27.382 15.030 10.861 1.00 53.59 274 GLU A CA 1
ATOM 2182 C C . GLU A 1 274 ? -26.544 15.161 12.141 1.00 53.59 274 GLU A C 1
ATOM 2184 O O . GLU A 1 274 ? -26.720 16.125 12.880 1.00 53.59 274 GLU A O 1
ATOM 2189 N N . HIS A 1 275 ? -25.586 14.261 12.398 1.00 62.22 275 HIS A N 1
ATOM 2190 C CA . HIS A 1 275 ? -24.743 14.330 13.605 1.00 62.22 275 HIS A CA 1
ATOM 2191 C C . HIS A 1 275 ? -23.972 15.649 13.735 1.00 62.22 275 HIS A C 1
ATOM 2193 O O . HIS A 1 275 ? -23.744 16.134 14.843 1.00 62.22 275 HIS A O 1
ATOM 2199 N N . SER A 1 276 ? -23.576 16.238 12.606 1.00 63.09 276 SER A N 1
ATOM 2200 C CA . SER A 1 276 ? -22.907 17.536 12.559 1.00 63.09 276 SER A CA 1
ATOM 2201 C C . SER A 1 276 ? -23.805 18.616 11.963 1.00 63.09 276 SER A C 1
ATOM 2203 O O . SER A 1 276 ? -23.312 19.683 11.605 1.00 63.09 276 SER A O 1
ATOM 2205 N N . LYS A 1 277 ? -25.121 18.386 11.862 1.00 75.38 277 LYS A N 1
ATOM 2206 C CA . LYS A 1 277 ? -26.036 19.376 11.295 1.00 75.38 277 LYS A CA 1
ATOM 2207 C C . LYS A 1 277 ? -26.016 20.657 12.113 1.00 75.38 277 LYS A C 1
ATOM 2209 O O . LYS A 1 277 ? -26.266 20.659 13.314 1.00 75.38 277 LYS A O 1
ATOM 2214 N N . GLY A 1 278 ? -25.693 21.755 11.435 1.00 78.88 278 GLY A N 1
ATOM 2215 C CA . GLY A 1 278 ? -25.540 23.068 12.062 1.00 78.88 278 GLY A CA 1
ATOM 2216 C C . GLY A 1 278 ? -24.239 23.251 12.848 1.00 78.88 278 GLY A C 1
ATOM 2217 O O . GLY A 1 278 ? -24.034 24.333 13.389 1.00 78.88 278 GLY A O 1
ATOM 2218 N N . LYS A 1 279 ? -23.358 22.242 12.886 1.00 85.38 279 LYS A N 1
ATOM 2219 C CA . LYS A 1 279 ? -22.028 22.337 13.490 1.00 85.38 279 LYS A CA 1
ATOM 2220 C C . LYS A 1 279 ? -21.030 22.930 12.508 1.00 85.38 279 LYS A C 1
ATOM 2222 O O . LYS A 1 279 ? -21.090 22.675 11.301 1.00 85.38 279 LYS A O 1
ATOM 2227 N N . ILE A 1 280 ? -20.095 23.704 13.033 1.00 87.50 280 ILE A N 1
ATOM 2228 C CA . ILE A 1 280 ? -19.048 24.366 12.261 1.00 87.50 280 ILE A CA 1
ATOM 2229 C C . ILE A 1 280 ? -17.696 23.758 12.635 1.00 87.50 280 ILE A C 1
ATOM 2231 O O . ILE A 1 280 ? -17.354 23.668 13.811 1.00 87.50 280 ILE A O 1
ATOM 2235 N N . MET A 1 281 ? -16.919 23.351 11.633 1.00 89.69 281 MET A N 1
ATOM 2236 C CA . MET A 1 281 ? -15.537 22.907 11.798 1.00 89.69 281 MET A CA 1
ATOM 2237 C C . MET A 1 281 ? -14.585 23.974 11.257 1.00 89.69 281 MET A C 1
ATOM 2239 O O . MET A 1 281 ? -14.660 24.333 10.082 1.00 89.69 281 MET A O 1
ATOM 2243 N N . ALA A 1 282 ? -13.656 24.446 12.081 1.00 87.56 282 ALA A N 1
ATOM 2244 C CA . ALA A 1 282 ? -12.529 25.257 11.641 1.00 87.56 282 ALA A CA 1
ATOM 2245 C C . ALA A 1 282 ? -11.386 24.341 11.179 1.00 87.56 282 ALA A C 1
ATOM 2247 O O . ALA A 1 282 ? -10.818 23.600 11.977 1.00 87.56 282 ALA A O 1
ATOM 2248 N N . SER A 1 283 ? -11.043 24.387 9.892 1.00 87.38 283 SER A N 1
ATOM 2249 C CA . SER A 1 283 ? -9.890 23.690 9.313 1.00 87.38 283 SER A CA 1
ATOM 2250 C C . SER A 1 283 ? -8.709 24.652 9.232 1.00 87.38 283 SER A C 1
ATOM 2252 O O . SER A 1 283 ? -8.676 25.507 8.346 1.00 87.38 283 SER A O 1
ATOM 2254 N N . ILE A 1 284 ? -7.735 24.483 10.125 1.00 84.00 284 ILE A N 1
ATOM 2255 C CA . ILE A 1 284 ? -6.561 25.345 10.265 1.00 84.00 284 ILE A CA 1
ATOM 2256 C C . ILE A 1 284 ? -5.304 24.558 9.880 1.00 84.00 284 ILE A C 1
ATOM 2258 O O . ILE A 1 284 ? -4.849 23.694 10.623 1.00 84.00 284 ILE A O 1
ATOM 2262 N N . PHE A 1 285 ? -4.739 24.824 8.703 1.00 80.94 285 PHE A N 1
ATOM 2263 C CA . PHE A 1 285 ? -3.556 24.112 8.202 1.00 80.94 285 PHE A CA 1
ATOM 2264 C C . PHE A 1 285 ? -2.426 25.110 7.918 1.00 80.94 285 PHE A C 1
ATOM 2266 O O . PHE A 1 285 ? -2.493 25.887 6.966 1.00 80.94 285 PHE A O 1
ATOM 2273 N N . TYR A 1 286 ? -1.373 25.072 8.740 1.00 71.75 286 TYR A N 1
ATOM 2274 C CA . TYR A 1 286 ? -0.153 25.874 8.561 1.00 71.75 286 TYR A CA 1
ATOM 2275 C C . TYR A 1 286 ? 0.911 25.166 7.711 1.00 71.75 286 TYR A C 1
ATOM 2277 O O . TYR A 1 286 ? 1.872 25.789 7.269 1.00 71.75 286 TYR A O 1
ATOM 2285 N N . GLU A 1 287 ? 0.719 23.878 7.427 1.00 69.38 287 GLU A N 1
ATOM 2286 C CA . GLU A 1 287 ? 1.516 23.108 6.473 1.00 69.38 287 GLU A CA 1
ATOM 2287 C C . GLU A 1 287 ? 0.646 22.587 5.323 1.00 69.38 287 GLU A C 1
ATOM 2289 O O . GLU A 1 287 ? -0.535 22.263 5.489 1.00 69.38 287 GLU A O 1
ATOM 2294 N N . VAL A 1 288 ? 1.237 22.505 4.128 1.00 68.88 288 VAL A N 1
ATOM 2295 C CA . VAL A 1 288 ? 0.520 22.096 2.919 1.00 68.88 288 VAL A CA 1
ATOM 2296 C C . VAL A 1 288 ? 0.132 20.623 3.029 1.00 68.88 288 VAL A C 1
ATOM 2298 O O . VAL A 1 288 ? 0.974 19.733 2.929 1.00 68.88 288 VAL A O 1
ATOM 2301 N N . SER A 1 289 ? -1.164 20.354 3.183 1.00 72.62 289 SER A N 1
ATOM 2302 C CA . SER A 1 289 ? -1.710 19.004 3.056 1.00 72.62 289 SER A CA 1
ATOM 2303 C C . SER A 1 289 ? -3.109 19.012 2.456 1.00 72.62 289 SER A C 1
ATOM 2305 O O . SER A 1 289 ? -4.118 18.841 3.143 1.00 72.62 289 SER A O 1
ATOM 2307 N N . THR A 1 290 ? -3.168 19.181 1.135 1.00 70.88 290 THR A N 1
ATOM 2308 C CA . THR A 1 290 ? -4.426 19.208 0.377 1.00 70.88 290 THR A CA 1
ATOM 2309 C C . THR A 1 290 ? -5.259 17.952 0.618 1.00 70.88 290 THR A C 1
ATOM 2311 O O . THR A 1 290 ? -6.450 18.054 0.880 1.00 70.88 290 THR A O 1
ATOM 2314 N N . ARG A 1 291 ? -4.643 16.759 0.605 1.00 71.25 291 ARG A N 1
ATOM 2315 C CA . ARG A 1 291 ? -5.370 15.491 0.796 1.00 71.25 291 ARG A CA 1
ATOM 2316 C C . ARG A 1 291 ? -6.015 15.398 2.181 1.00 71.25 291 ARG A C 1
ATOM 2318 O O . ARG A 1 291 ? -7.192 15.069 2.269 1.00 71.25 291 ARG A O 1
ATOM 2325 N N . THR A 1 292 ? -5.274 15.740 3.236 1.00 74.44 292 THR A N 1
ATOM 2326 C CA . THR A 1 292 ? -5.780 15.694 4.618 1.00 74.44 292 THR A CA 1
ATOM 2327 C C . THR A 1 292 ? -6.822 16.783 4.884 1.00 74.44 292 THR A C 1
ATOM 2329 O O . THR A 1 292 ? -7.852 16.515 5.492 1.00 74.44 292 THR A O 1
ATOM 2332 N N . SER A 1 293 ? -6.595 18.013 4.418 1.00 79.56 293 SER A N 1
ATOM 2333 C CA . SER A 1 293 ? -7.570 19.096 4.598 1.00 79.56 293 SER A CA 1
ATOM 2334 C C . SER A 1 293 ? -8.880 18.785 3.861 1.00 79.56 293 SER A C 1
ATOM 2336 O O . SER A 1 293 ? -9.959 18.863 4.451 1.00 79.56 293 SER A O 1
ATOM 2338 N N . CYS A 1 294 ? -8.799 18.314 2.609 1.00 78.56 294 CYS A N 1
ATOM 2339 C CA . CYS A 1 294 ? -9.981 17.927 1.841 1.00 78.56 294 CYS A CA 1
ATOM 2340 C C . CYS A 1 294 ? -10.721 16.725 2.444 1.00 78.56 294 CYS A C 1
ATOM 2342 O O . CYS A 1 294 ? -11.944 16.665 2.324 1.00 78.56 294 CYS A O 1
ATOM 2344 N N . SER A 1 295 ? -10.031 15.775 3.088 1.00 79.75 295 SER A N 1
ATOM 2345 C CA . SER A 1 295 ? -10.696 14.624 3.712 1.00 79.75 295 SER A CA 1
ATOM 2346 C C . SER A 1 295 ? -11.534 15.034 4.923 1.00 79.75 295 SER A C 1
ATOM 2348 O O . SER A 1 295 ? -12.695 14.635 5.003 1.00 79.75 295 SER A O 1
ATOM 2350 N N . PHE A 1 296 ? -10.997 15.875 5.817 1.00 82.88 296 PHE A N 1
ATOM 2351 C CA . PHE A 1 296 ? -11.761 16.410 6.952 1.00 82.88 296 PHE A CA 1
ATOM 2352 C C . PHE A 1 296 ? -12.938 17.260 6.484 1.00 82.88 296 PHE A C 1
ATOM 2354 O O . PHE A 1 296 ? -14.053 17.100 6.977 1.00 82.88 296 PHE A O 1
ATOM 2361 N N . ALA A 1 297 ? -12.714 18.117 5.488 1.00 84.31 297 ALA A N 1
ATOM 2362 C CA . ALA A 1 297 ? -13.777 18.945 4.950 1.00 84.31 297 ALA A CA 1
ATOM 2363 C C . ALA A 1 297 ? -14.912 18.122 4.330 1.00 84.31 297 ALA A C 1
ATOM 2365 O O . ALA A 1 297 ? -16.081 18.329 4.646 1.00 84.31 297 ALA A O 1
ATOM 2366 N N . ALA A 1 298 ? -14.574 17.143 3.487 1.00 77.75 298 ALA A N 1
ATOM 2367 C CA . ALA A 1 298 ? -15.567 16.280 2.861 1.00 77.75 298 ALA A CA 1
ATOM 2368 C C . ALA A 1 298 ? -16.327 15.427 3.887 1.00 77.75 298 ALA A C 1
ATOM 2370 O O . ALA A 1 298 ? -17.498 15.125 3.666 1.00 77.75 298 ALA A O 1
ATOM 2371 N N . ALA A 1 299 ? -15.684 15.029 4.989 1.00 76.50 299 ALA A N 1
ATOM 2372 C CA . ALA A 1 299 ? -16.355 14.345 6.089 1.00 76.50 299 ALA A CA 1
ATOM 2373 C C . ALA A 1 299 ? -17.362 15.270 6.790 1.00 76.50 299 ALA A C 1
ATOM 2375 O O . ALA A 1 299 ? -18.527 14.899 6.916 1.00 76.50 299 ALA A O 1
ATOM 2376 N N . MET A 1 300 ? -16.948 16.486 7.164 1.00 85.38 300 MET A N 1
ATOM 2377 C CA . MET A 1 300 ? -17.814 17.449 7.854 1.00 85.38 300 MET A CA 1
ATOM 2378 C C . MET A 1 300 ? -19.051 17.818 7.026 1.00 85.38 300 MET A C 1
ATOM 2380 O O . MET A 1 300 ? -20.170 17.776 7.533 1.00 85.38 300 MET A O 1
ATOM 2384 N N . GLU A 1 301 ? -18.869 18.105 5.736 1.00 81.81 301 GLU A N 1
ATOM 2385 C CA . GLU A 1 301 ? -19.971 18.447 4.825 1.00 81.81 301 GLU A CA 1
ATOM 2386 C C . GLU A 1 301 ? -20.942 17.267 4.635 1.00 81.81 301 GLU A C 1
ATOM 2388 O O . GLU A 1 301 ? -22.160 17.441 4.612 1.00 81.81 301 GLU A O 1
ATOM 2393 N N . ARG A 1 302 ? -20.434 16.027 4.561 1.00 74.75 302 ARG A N 1
ATOM 2394 C CA . ARG A 1 302 ? -21.284 14.824 4.451 1.00 74.75 302 ARG A CA 1
ATOM 2395 C C . ARG A 1 302 ? -22.097 14.536 5.712 1.00 74.75 302 ARG A C 1
ATOM 2397 O O . ARG A 1 302 ? -23.149 13.911 5.604 1.00 74.75 302 ARG A O 1
ATOM 2404 N N . LEU A 1 303 ? -21.624 14.985 6.874 1.00 78.62 303 LEU A N 1
ATOM 2405 C CA . LEU A 1 303 ? -22.311 14.869 8.164 1.00 78.62 303 LEU A CA 1
ATOM 2406 C C . LEU A 1 303 ? -23.289 16.033 8.434 1.00 78.62 303 LEU A C 1
ATOM 2408 O O . LEU A 1 303 ? -23.803 16.157 9.548 1.00 78.62 303 LEU A O 1
ATOM 2412 N N . GLY A 1 304 ? -23.533 16.892 7.434 1.00 77.50 304 GLY A N 1
ATOM 2413 C CA . GLY A 1 304 ? -24.443 18.039 7.521 1.00 77.50 304 GLY A CA 1
ATOM 2414 C C . GLY A 1 304 ? -23.830 19.292 8.159 1.00 77.50 304 GLY A C 1
ATOM 2415 O O . GLY A 1 304 ? -24.546 20.264 8.411 1.00 77.50 304 GLY A O 1
ATOM 2416 N N . GLY A 1 305 ? -22.526 19.267 8.437 1.00 85.94 305 GLY A N 1
ATOM 2417 C CA . GLY A 1 305 ? -21.774 20.381 8.997 1.00 85.94 305 GLY A CA 1
ATOM 2418 C C . GLY A 1 305 ? -21.279 21.368 7.949 1.00 85.94 305 GLY A C 1
ATOM 2419 O O . GLY A 1 305 ? -21.458 21.174 6.751 1.00 85.94 305 GLY A O 1
ATOM 2420 N N . ARG A 1 306 ? -20.632 22.440 8.412 1.00 89.38 306 ARG A N 1
ATOM 2421 C CA . ARG A 1 306 ? -19.989 23.447 7.556 1.00 89.38 306 ARG A CA 1
ATOM 2422 C C . ARG A 1 306 ? -18.524 23.605 7.915 1.00 89.38 306 ARG A C 1
ATOM 2424 O O . ARG A 1 306 ? -18.156 23.473 9.081 1.00 89.38 306 ARG A O 1
ATOM 2431 N N . VAL A 1 307 ? -17.703 23.946 6.928 1.00 89.81 307 VAL A N 1
ATOM 2432 C CA . VAL A 1 307 ? -16.263 24.151 7.126 1.00 89.81 307 VAL A CA 1
ATOM 2433 C C . VAL A 1 307 ? -15.888 25.620 6.968 1.00 89.81 307 VAL A C 1
ATOM 2435 O O . VAL A 1 307 ? -16.230 26.255 5.970 1.00 89.81 307 VAL A O 1
ATOM 2438 N N . ILE A 1 308 ? -15.144 26.152 7.936 1.00 88.56 308 ILE A N 1
ATOM 2439 C CA . ILE A 1 308 ? -14.425 27.421 7.809 1.00 88.56 308 ILE A CA 1
ATOM 2440 C C . ILE A 1 308 ? -12.956 27.087 7.589 1.00 88.56 308 ILE A C 1
ATOM 2442 O O . ILE A 1 308 ? -12.343 26.388 8.394 1.00 88.56 308 ILE A O 1
ATOM 2446 N N . TYR A 1 309 ? -12.390 27.576 6.493 1.00 84.94 309 TYR A N 1
ATOM 2447 C CA . TYR A 1 309 ? -10.982 27.370 6.179 1.00 84.94 309 TYR A CA 1
ATOM 2448 C C . TYR A 1 309 ? -10.164 28.552 6.675 1.00 84.94 309 TYR A C 1
ATOM 2450 O O . TYR A 1 309 ? -10.500 29.704 6.397 1.00 84.94 309 TYR A O 1
ATOM 2458 N N . MET A 1 310 ? -9.067 28.253 7.361 1.00 74.81 310 MET A N 1
ATOM 2459 C CA . MET A 1 310 ? -8.019 29.216 7.647 1.00 74.81 310 MET A CA 1
ATOM 2460 C C . MET A 1 310 ? -6.686 28.609 7.229 1.00 74.81 310 MET A C 1
ATOM 2462 O O . MET A 1 310 ? -6.327 27.507 7.645 1.00 74.81 310 MET A O 1
ATOM 2466 N N . ASP A 1 311 ? -5.945 29.332 6.402 1.00 70.38 311 ASP A N 1
ATOM 2467 C CA . ASP A 1 311 ? -4.577 28.974 6.064 1.00 70.38 311 ASP A CA 1
ATOM 2468 C C . ASP A 1 311 ? -3.599 30.000 6.655 1.00 70.38 311 ASP A C 1
ATOM 2470 O O . ASP A 1 311 ? -3.955 31.138 6.986 1.00 70.38 311 ASP A O 1
ATOM 2474 N N . GLY A 1 312 ? -2.335 29.599 6.795 1.00 62.38 312 GLY A N 1
ATOM 2475 C CA . GLY A 1 312 ? -1.273 30.493 7.270 1.00 62.38 312 GLY A CA 1
ATOM 2476 C C . GLY A 1 312 ? -0.985 31.674 6.329 1.00 62.38 312 GLY A C 1
ATOM 2477 O O . GLY A 1 312 ? -0.239 32.588 6.682 1.00 62.38 312 GLY A O 1
ATOM 2478 N N . SER A 1 313 ? -1.555 31.687 5.119 1.00 59.25 313 SER A N 1
ATOM 2479 C CA . SER A 1 313 ? -1.366 32.751 4.137 1.00 59.25 313 SER A CA 1
ATOM 2480 C C . SER A 1 313 ? -2.365 33.904 4.309 1.00 59.25 313 SER A C 1
ATOM 2482 O O . SER A 1 313 ? -1.966 35.054 4.091 1.00 59.25 313 SER A O 1
ATOM 2484 N N . THR A 1 314 ? -3.590 33.610 4.764 1.00 57.62 314 THR A N 1
ATOM 2485 C CA . THR A 1 314 ? -4.690 34.550 5.037 1.00 57.62 314 THR A CA 1
ATOM 2486 C C . THR A 1 314 ? -4.839 34.907 6.518 1.00 57.62 314 THR A C 1
ATOM 2488 O O . THR A 1 314 ? -5.561 35.847 6.840 1.00 57.62 314 THR A O 1
ATOM 2491 N N . SER A 1 315 ? -4.184 34.170 7.420 1.00 61.19 315 SER A N 1
ATOM 2492 C CA . SER A 1 315 ? -4.276 34.374 8.871 1.00 61.19 315 SER A CA 1
ATOM 2493 C C . SER A 1 315 ? -3.488 35.600 9.372 1.00 61.19 315 SER A C 1
ATOM 2495 O O . SER A 1 315 ? -2.393 35.918 8.892 1.00 61.19 315 SER A O 1
ATOM 2497 N N . SER A 1 316 ? -4.038 36.266 10.393 1.00 55.00 316 SER A N 1
ATOM 2498 C CA . SER A 1 316 ? -3.443 37.388 11.134 1.00 55.00 316 SER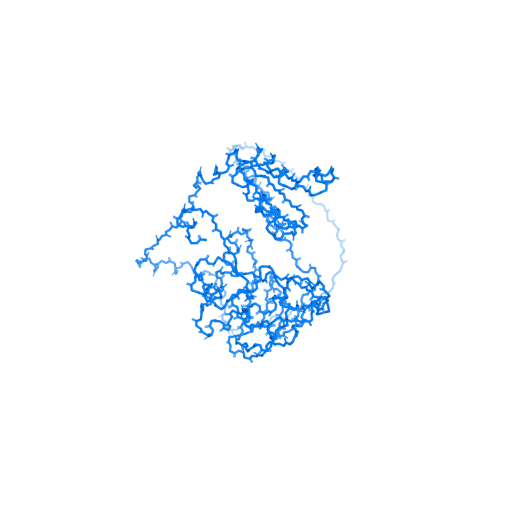 A CA 1
ATOM 2499 C C . SER A 1 316 ? -2.145 37.044 11.875 1.00 55.00 316 SER A C 1
ATOM 2501 O O . SER A 1 316 ? -1.458 37.958 12.327 1.00 55.00 316 SER A O 1
ATOM 2503 N N . VAL A 1 317 ? -1.728 35.773 11.906 1.00 55.47 317 VAL A N 1
ATOM 2504 C CA . VAL A 1 317 ? -0.396 35.356 12.386 1.00 55.47 317 VAL A CA 1
ATOM 2505 C C . VAL A 1 317 ? 0.734 36.113 11.664 1.00 55.47 317 VAL A C 1
ATOM 2507 O O . VAL A 1 317 ? 1.740 36.465 12.272 1.00 55.47 317 VAL A O 1
ATOM 2510 N N . LYS A 1 318 ? 0.545 36.516 10.394 1.00 55.41 318 LYS A N 1
ATOM 2511 C CA . LYS A 1 318 ? 1.496 37.399 9.677 1.00 55.41 318 LYS A CA 1
ATOM 2512 C C . LYS A 1 318 ? 1.632 38.807 10.272 1.00 55.41 318 LYS A C 1
ATOM 2514 O O . LYS A 1 318 ? 2.604 39.496 9.978 1.00 55.41 318 LYS A O 1
ATOM 2519 N N . LYS A 1 319 ? 0.652 39.253 11.058 1.00 55.88 319 LYS A N 1
ATOM 2520 C CA . LYS A 1 319 ? 0.632 40.546 11.757 1.00 55.88 319 LYS A CA 1
ATOM 2521 C C . LYS A 1 319 ? 1.110 40.433 13.213 1.00 55.88 319 LYS A C 1
ATOM 2523 O O . LYS A 1 319 ? 1.081 41.439 13.914 1.00 55.88 319 LYS A O 1
ATOM 2528 N N . GLY A 1 320 ? 1.574 39.254 13.642 1.00 59.66 320 GLY A N 1
ATOM 2529 C CA . GLY A 1 320 ? 2.120 39.016 14.981 1.00 59.66 320 GLY A CA 1
ATOM 2530 C C . GLY A 1 320 ? 1.111 38.511 16.016 1.00 59.66 320 GLY A C 1
ATOM 2531 O O . GLY A 1 320 ? 1.420 38.546 17.202 1.00 59.66 320 GLY A O 1
ATOM 2532 N N . GLU A 1 321 ? -0.077 38.064 15.595 1.00 69.56 321 GLU A N 1
ATOM 2533 C CA . GLU A 1 321 ? -1.018 37.360 16.478 1.00 69.56 321 GLU A CA 1
ATOM 2534 C C . GLU A 1 321 ? -0.487 35.960 16.804 1.00 69.56 321 GLU A C 1
ATOM 2536 O O . GLU A 1 321 ? 0.071 35.286 15.930 1.00 69.56 321 GLU A O 1
ATOM 2541 N N . THR A 1 322 ? -0.633 35.536 18.059 1.00 72.75 322 THR A N 1
ATOM 2542 C CA . THR A 1 322 ? -0.177 34.213 18.487 1.00 72.75 322 THR A CA 1
ATOM 2543 C C . THR A 1 322 ? -1.065 33.117 17.885 1.00 72.75 322 THR A C 1
ATOM 2545 O O . THR A 1 322 ? -2.208 33.356 17.468 1.00 72.75 322 THR A O 1
ATOM 2548 N N . LEU A 1 323 ? -0.527 31.901 17.779 1.00 72.50 323 LEU A N 1
ATOM 2549 C CA . LEU A 1 323 ? -1.287 30.753 17.286 1.00 72.50 323 LEU A CA 1
ATOM 2550 C C . LEU A 1 323 ? -2.434 30.425 18.250 1.00 72.50 323 LEU A C 1
ATOM 2552 O O . LEU A 1 323 ? -3.542 30.115 17.819 1.00 72.50 323 LEU A O 1
ATOM 2556 N N . GLU A 1 324 ? -2.167 30.556 19.544 1.00 72.31 324 GLU A N 1
ATOM 2557 C CA . GLU A 1 324 ? -3.090 30.341 20.647 1.00 72.31 324 GLU A CA 1
ATOM 2558 C C . GLU A 1 324 ? -4.270 31.311 20.573 1.00 72.31 324 GLU A C 1
ATOM 2560 O O . GLU A 1 324 ? -5.419 30.873 20.636 1.00 72.31 324 GLU A O 1
ATOM 2565 N N . ASP A 1 325 ? -4.007 32.603 20.344 1.00 74.44 325 ASP A N 1
ATOM 2566 C CA . ASP A 1 325 ? -5.058 33.612 20.159 1.00 74.44 325 ASP A CA 1
ATOM 2567 C C . ASP A 1 325 ? -5.901 33.303 18.917 1.00 74.44 325 ASP A C 1
ATOM 2569 O O . ASP A 1 325 ? -7.134 33.294 18.974 1.00 74.44 325 ASP A O 1
ATOM 2573 N N . SER A 1 326 ? -5.242 32.947 17.808 1.00 75.94 326 SER A N 1
ATOM 2574 C CA . SER A 1 326 ? -5.926 32.580 16.564 1.00 75.94 326 SER A CA 1
ATOM 2575 C C . SER A 1 326 ? -6.840 31.363 16.761 1.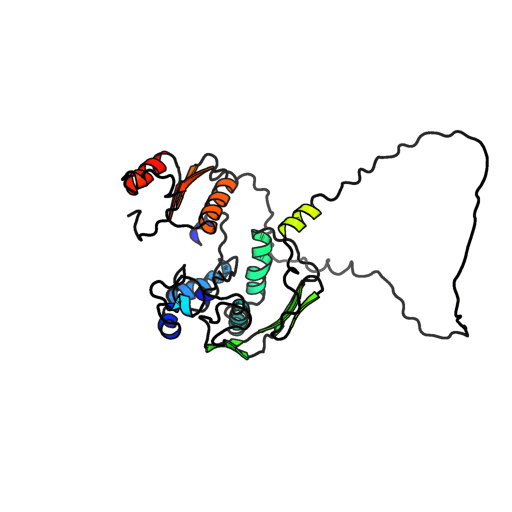00 75.94 326 SER A C 1
ATOM 2577 O O . SER A 1 326 ? -7.973 31.345 16.278 1.00 75.94 326 SER A O 1
ATOM 2579 N N . ILE A 1 327 ? -6.378 30.342 17.491 1.00 76.44 327 ILE A N 1
ATOM 2580 C CA . ILE A 1 327 ? -7.174 29.152 17.817 1.00 76.44 327 ILE A CA 1
ATOM 2581 C C . ILE A 1 327 ? -8.315 29.510 18.768 1.00 76.44 327 ILE A C 1
ATOM 2583 O O . ILE A 1 327 ? -9.433 29.054 18.540 1.00 76.44 327 ILE A O 1
ATOM 2587 N N . ALA A 1 328 ? -8.076 30.331 19.793 1.00 75.25 328 ALA A N 1
ATOM 2588 C CA . ALA A 1 328 ? -9.095 30.741 20.758 1.00 75.25 328 ALA A CA 1
ATOM 2589 C C . ALA A 1 328 ? -10.241 31.510 20.085 1.00 75.25 328 ALA A C 1
ATOM 2591 O O . ALA A 1 328 ? -11.416 31.238 20.343 1.00 75.25 328 ALA A O 1
ATOM 2592 N N . VAL A 1 329 ? -9.912 32.414 19.160 1.00 80.25 329 VAL A N 1
ATOM 2593 C CA . VAL A 1 329 ? -10.897 33.131 18.342 1.00 80.25 329 VAL A CA 1
ATOM 2594 C C . VAL A 1 329 ? -11.681 32.154 17.464 1.00 80.25 329 VAL A C 1
ATOM 2596 O O . VAL A 1 329 ? -12.912 32.189 17.442 1.00 80.25 329 VAL A O 1
ATOM 2599 N N . MET A 1 330 ? -10.991 31.237 16.780 1.00 78.56 330 MET A N 1
ATOM 2600 C CA . MET A 1 330 ? -11.640 30.257 15.904 1.00 78.56 330 MET A CA 1
ATOM 2601 C C . MET A 1 330 ? -12.502 29.246 16.666 1.00 78.56 330 MET A C 1
ATOM 2603 O O . MET A 1 330 ? -13.565 28.873 16.174 1.00 78.56 330 MET A O 1
ATOM 2607 N N . ALA A 1 331 ? -12.106 28.856 17.877 1.00 77.00 331 ALA A N 1
ATOM 2608 C CA . ALA A 1 331 ? -12.909 28.038 18.781 1.00 77.00 331 ALA A CA 1
ATOM 2609 C C . ALA A 1 331 ? -14.184 28.766 19.246 1.00 77.00 331 ALA A C 1
ATOM 2611 O O . ALA A 1 331 ? -15.173 28.121 19.575 1.00 77.00 331 ALA A O 1
ATOM 2612 N N . GLY A 1 332 ? -14.204 30.104 19.217 1.00 78.12 332 GLY A N 1
ATOM 2613 C CA . GLY A 1 332 ? -15.421 30.894 19.421 1.00 78.12 332 GLY A CA 1
ATOM 2614 C C . GLY A 1 332 ? -16.403 30.848 18.241 1.00 78.12 332 GLY A C 1
ATOM 2615 O O . GLY A 1 332 ? -17.594 31.093 18.429 1.00 78.12 332 GLY A O 1
ATOM 2616 N N . TYR A 1 333 ? -15.930 30.527 17.032 1.00 81.38 333 TYR A N 1
ATOM 2617 C CA . TYR A 1 333 ? -16.744 30.459 15.810 1.00 81.38 333 TYR A CA 1
ATOM 2618 C C . TYR A 1 333 ? -17.081 29.034 15.358 1.00 81.38 333 TYR A C 1
ATOM 2620 O O . TYR A 1 333 ? -17.916 28.863 14.467 1.00 81.38 333 TYR A O 1
ATOM 2628 N N . ALA A 1 334 ? -16.421 28.025 15.924 1.00 85.88 334 ALA A N 1
ATOM 2629 C CA . ALA A 1 334 ? -16.520 26.638 15.496 1.00 85.88 334 ALA A CA 1
ATOM 2630 C C . ALA A 1 334 ? -16.781 25.698 16.675 1.00 85.88 334 ALA A C 1
ATOM 2632 O O . ALA A 1 334 ? -16.253 25.874 17.765 1.00 85.88 334 ALA A O 1
ATOM 2633 N N . ASP A 1 335 ? -17.556 24.647 16.428 1.00 81.44 335 ASP A N 1
ATOM 2634 C CA . ASP A 1 335 ? -17.776 23.559 17.381 1.00 81.44 335 ASP A CA 1
ATOM 2635 C C . ASP A 1 335 ? -16.595 22.576 17.419 1.00 81.44 335 ASP A C 1
ATOM 2637 O O . ASP A 1 335 ? -16.417 21.851 18.396 1.00 81.44 335 ASP A O 1
ATOM 2641 N N . VAL A 1 336 ? -15.815 22.513 16.335 1.00 81.81 336 VAL A N 1
ATOM 2642 C CA . VAL A 1 336 ? -14.657 21.624 16.187 1.00 81.81 336 VAL A CA 1
ATOM 2643 C C . VAL A 1 336 ? -13.519 22.390 15.529 1.00 81.81 336 VAL A C 1
ATOM 2645 O O . VAL A 1 336 ? -13.716 23.043 14.506 1.00 81.81 336 VAL A O 1
ATOM 2648 N N . VAL A 1 337 ? -12.308 22.264 16.065 1.00 81.44 337 VAL A N 1
ATOM 2649 C CA . VAL A 1 337 ? -11.094 22.800 15.442 1.00 81.44 337 VAL A CA 1
ATOM 2650 C C . VAL A 1 337 ? -10.210 21.638 15.008 1.00 81.44 337 VAL A C 1
ATOM 2652 O O . VAL A 1 337 ? -9.840 20.789 15.816 1.00 81.44 337 VAL A O 1
ATOM 2655 N N . VAL A 1 338 ? -9.866 21.602 13.724 1.00 81.81 338 VAL A N 1
ATOM 2656 C CA . VAL A 1 338 ? -8.856 20.703 13.164 1.00 81.81 338 VAL A CA 1
ATOM 2657 C C . VAL A 1 338 ? -7.632 21.545 12.856 1.00 81.81 338 VAL A C 1
ATOM 2659 O O . VAL A 1 338 ? -7.636 22.313 11.895 1.00 81.81 338 VAL A O 1
ATOM 2662 N N . LEU A 1 339 ? -6.591 21.402 13.674 1.00 81.69 339 LEU A N 1
ATOM 2663 C CA . LEU A 1 339 ? -5.321 22.088 13.481 1.00 81.69 339 LEU A CA 1
ATOM 2664 C C . LEU A 1 339 ? -4.266 21.134 12.931 1.00 81.69 339 LEU A C 1
ATOM 2666 O O . LEU A 1 339 ? -4.094 20.017 13.419 1.00 81.69 339 LEU A O 1
ATOM 2670 N N . ARG A 1 340 ? -3.494 21.630 11.969 1.00 78.56 340 ARG A N 1
ATOM 2671 C CA . ARG A 1 340 ? -2.242 21.027 11.540 1.00 78.56 340 ARG A CA 1
ATOM 2672 C C . ARG A 1 340 ? -1.132 22.080 11.525 1.00 78.56 340 ARG A C 1
ATOM 2674 O O . ARG A 1 340 ? -1.224 23.066 10.791 1.00 78.56 340 ARG A O 1
ATOM 2681 N N . HIS A 1 341 ? -0.096 21.863 12.333 1.00 76.62 341 HIS A N 1
ATOM 2682 C CA . HIS A 1 341 ? 1.035 22.773 12.519 1.00 76.62 341 HIS A CA 1
ATOM 2683 C C . HIS A 1 341 ? 2.362 22.003 12.460 1.00 76.62 341 HIS A C 1
ATOM 2685 O O . HIS A 1 341 ? 2.422 20.838 12.846 1.00 76.62 341 HIS A O 1
ATOM 2691 N N . SER A 1 342 ? 3.425 22.653 11.978 1.00 69.69 342 SER A N 1
ATOM 2692 C CA . SER A 1 342 ? 4.749 22.034 11.814 1.00 69.69 342 SER A CA 1
ATOM 2693 C C . SER A 1 342 ? 5.476 21.767 13.133 1.00 69.69 342 SER A C 1
ATOM 2695 O O . SER A 1 342 ? 6.384 20.938 13.172 1.00 69.69 342 SER A O 1
ATOM 2697 N N . GLU A 1 343 ? 5.105 22.476 14.197 1.00 67.88 343 GLU A N 1
ATOM 2698 C CA . GLU A 1 343 ? 5.689 22.305 15.529 1.00 67.88 343 GLU A CA 1
ATOM 2699 C C . GLU A 1 343 ? 4.895 21.272 16.345 1.00 67.88 343 GLU A C 1
ATOM 2701 O O . GLU A 1 343 ? 3.681 21.430 16.522 1.00 67.88 343 GLU A O 1
ATOM 2706 N N . PRO A 1 344 ? 5.549 20.213 16.856 1.00 54.38 344 PRO A N 1
ATOM 2707 C CA . PRO A 1 344 ? 4.925 19.288 17.795 1.00 54.38 344 PRO A CA 1
ATOM 2708 C C . PRO A 1 344 ? 4.480 20.022 19.064 1.00 54.38 344 PRO A C 1
ATOM 2710 O O . PRO A 1 344 ? 5.262 20.764 19.648 1.00 54.38 344 PRO A O 1
ATOM 2713 N N . GLY A 1 345 ? 3.245 19.792 19.513 1.00 54.09 345 GLY A N 1
ATOM 2714 C CA . GLY A 1 345 ? 2.729 20.407 20.741 1.00 54.09 345 GLY A CA 1
ATOM 2715 C C . GLY A 1 345 ? 2.232 21.845 20.585 1.00 54.09 345 GLY A C 1
ATOM 2716 O O . GLY A 1 345 ? 1.963 22.485 21.588 1.00 54.09 345 GLY A O 1
ATOM 2717 N N . ALA A 1 346 ? 2.027 22.338 19.362 1.00 56.56 346 ALA A N 1
ATOM 2718 C CA . ALA A 1 346 ? 1.511 23.688 19.093 1.00 56.56 346 ALA A CA 1
ATOM 2719 C C . ALA A 1 346 ? 0.076 23.980 19.612 1.00 56.56 346 ALA A C 1
ATOM 2721 O O . ALA A 1 346 ? -0.498 25.013 19.294 1.00 56.56 346 ALA A O 1
ATOM 2722 N N . VAL A 1 347 ? -0.531 23.044 20.349 1.00 52.53 347 VAL A N 1
ATOM 2723 C CA . VAL A 1 347 ? -1.869 23.147 20.970 1.00 52.53 347 VAL A CA 1
ATOM 2724 C C . VAL A 1 347 ? -1.796 22.853 22.477 1.00 52.53 347 VAL A C 1
ATOM 2726 O O . VAL A 1 347 ? -2.832 22.650 23.104 1.00 52.53 347 VAL A O 1
ATOM 2729 N N . ALA A 1 348 ? -0.589 22.722 23.041 1.00 39.34 348 ALA A N 1
ATOM 2730 C CA . ALA A 1 348 ? -0.374 22.345 24.438 1.00 39.34 348 ALA A CA 1
ATOM 2731 C C . ALA A 1 348 ? -0.446 23.545 25.385 1.00 39.34 348 ALA A C 1
ATOM 2733 O O . ALA A 1 348 ? 0.147 24.594 25.049 1.00 39.34 348 ALA A O 1
#

pLDDT: mean 74.24, std 27.73, range [21.39, 98.81]

Secondary structure (DSSP, 8-state):
-HHHHTTT-----EE-HHHHH--GGGHHHH-TTTT--SSPP--HHHHHHHHHTGGG--EE---B----TTGGGSSSPPP-B--TTTHHHHHHHHHHTTSS-HHHHHIIIIIHHHHHTTPPP-TT-EEEEEEEEEEE--SS-SS-TT---TTTTPEEEEEEEEEEETTEEEEETTEE-SPTT----HHHHHHHHH------------------------------------------------------SSSSSS--S------------TTGGGTTTT-EEEEEESS--HHHHHHHHHHHHHTT-EEEEEETTTSGGGGT--HHHHHHHHHHH-SEEEEE-SSTTTT-